Protein AF-A0ABD0JDD5-F1 (afdb_monomer)

Nearest PDB structures (foldseek):
  2rld-assembly1_A  TM=3.356E-01  e=9.723E+00  Bacteroides thetaiotaomicron VPI-5482

Foldseek 3Di:
DVQVVLCVVQVHGQADPCQQPVDPHGDGDPSVLVPVLVVVLVVLCVVCVVVVVVVVCVVCVVDDPPPDDDPDVVVVVVVVVVVVCVVVVNDPLVSVLVSLVSNLVSLVNVLVVCVVVVVCVVPVPVVVVSVVVSVVSVVVNVVSVPVPPPDDDPVVVVVVVVVVDPDDPVNDDDDDPCPDCVNPVVVVVVVVVVVVVVVD

Radius of gyration: 25.96 Å; Cα contacts (8 Å, |Δi|>4): 88; chains: 1; bounding box: 62×38×79 Å

Solvent-accessible surface area (backbone atoms only — not comparable to full-atom values): 11911 Å² total; per-residue (Å²): 110,78,65,61,59,43,25,71,72,49,84,40,69,55,78,59,68,63,48,40,71,72,44,101,58,72,49,78,43,69,46,34,57,74,38,58,46,57,45,51,41,51,49,52,49,60,63,46,45,59,56,50,52,53,53,48,49,71,73,36,76,89,64,80,94,83,83,83,87,71,96,55,70,48,60,54,49,50,50,51,46,53,52,54,38,52,77,66,69,67,64,73,52,62,58,64,31,51,43,42,47,49,42,50,59,41,48,49,56,62,54,52,48,46,62,74,68,51,49,49,78,81,41,52,64,63,45,51,52,50,53,53,52,51,54,51,47,52,49,50,35,50,53,44,64,65,70,68,83,71,89,65,86,54,70,64,61,57,53,55,44,48,74,76,38,86,79,51,78,88,77,51,78,82,69,56,71,81,73,29,64,87,52,44,48,61,55,48,52,55,53,51,54,56,50,53,69,74,77,109

pLDDT: mean 77.38, std 14.89, range [41.03, 95.44]

Mean predicted aligned error: 15.36 Å

Organism: NCBI:txid370345

Structure (mmCIF, N/CA/C/O backbone):
data_AF-A0ABD0JDD5-F1
#
_entry.id   AF-A0ABD0JDD5-F1
#
loop_
_atom_site.group_PDB
_atom_site.id
_atom_site.type_symbol
_atom_site.label_atom_id
_atom_site.label_alt_id
_atom_site.label_comp_id
_atom_site.label_asym_id
_atom_site.label_entity_id
_atom_site.label_seq_id
_atom_site.pdbx_PDB_ins_code
_atom_site.Cartn_x
_atom_site.Cartn_y
_atom_site.Cartn_z
_atom_site.occupancy
_atom_site.B_iso_or_equiv
_atom_site.auth_seq_id
_atom_site.auth_comp_id
_atom_site.auth_asym_id
_atom_site.auth_atom_id
_atom_site.pdbx_PDB_model_num
ATOM 1 N N . MET A 1 1 ? 20.632 20.536 -5.849 1.00 44.34 1 MET A N 1
ATOM 2 C CA . MET A 1 1 ? 20.765 20.038 -4.465 1.00 44.34 1 MET A CA 1
ATOM 3 C C . MET A 1 1 ? 20.008 18.737 -4.259 1.00 44.34 1 MET A C 1
ATOM 5 O O . MET A 1 1 ? 20.690 17.740 -4.176 1.00 44.34 1 MET A O 1
ATOM 9 N N . ALA A 1 2 ? 18.666 18.671 -4.264 1.00 56.53 2 ALA A N 1
ATOM 10 C CA . ALA A 1 2 ? 17.995 17.369 -4.077 1.00 56.53 2 ALA A CA 1
ATOM 11 C C . ALA A 1 2 ? 18.311 16.339 -5.187 1.00 56.53 2 ALA A C 1
ATOM 13 O O . ALA A 1 2 ? 18.445 15.164 -4.884 1.00 56.53 2 ALA A O 1
ATOM 14 N N . SER A 1 3 ? 18.469 16.761 -6.448 1.00 60.00 3 SER A N 1
ATOM 15 C CA . SER A 1 3 ? 18.800 15.857 -7.564 1.00 60.00 3 SER A CA 1
ATOM 16 C C . SER A 1 3 ? 20.192 15.218 -7.449 1.00 60.00 3 SER A C 1
ATOM 18 O O . SER A 1 3 ? 20.320 14.020 -7.663 1.00 60.00 3 SER A O 1
ATOM 20 N N . GLU A 1 4 ? 21.206 15.986 -7.036 1.00 62.56 4 GLU A N 1
ATOM 21 C CA . GLU A 1 4 ? 22.608 15.532 -6.952 1.00 62.56 4 GLU A CA 1
ATOM 22 C C . GLU A 1 4 ? 22.805 14.449 -5.876 1.00 62.56 4 GLU A C 1
ATOM 24 O O . GLU A 1 4 ? 23.558 13.497 -6.075 1.00 62.56 4 GLU A O 1
ATOM 29 N N . ASP A 1 5 ? 22.087 14.549 -4.751 1.00 71.00 5 ASP A N 1
ATOM 30 C CA . ASP A 1 5 ? 22.149 13.551 -3.676 1.00 71.00 5 ASP A CA 1
ATOM 31 C C . ASP A 1 5 ? 21.495 12.218 -4.088 1.00 71.00 5 ASP A C 1
ATOM 33 O O . ASP A 1 5 ? 21.969 11.143 -3.711 1.00 71.00 5 ASP A O 1
ATOM 37 N N . PHE A 1 6 ? 20.417 12.267 -4.880 1.00 68.81 6 PHE A N 1
ATOM 38 C CA . PHE A 1 6 ? 19.766 11.061 -5.399 1.00 68.81 6 PHE A CA 1
ATOM 39 C C . PHE A 1 6 ? 20.563 10.411 -6.529 1.00 68.81 6 PHE A C 1
ATOM 41 O O . PHE A 1 6 ? 20.614 9.187 -6.581 1.00 68.81 6 PHE A O 1
ATOM 48 N N . GLU A 1 7 ? 21.229 11.189 -7.381 1.00 68.44 7 GLU A N 1
ATOM 49 C CA . GLU A 1 7 ? 22.127 10.660 -8.417 1.00 68.44 7 GLU A CA 1
ATOM 50 C C . GLU A 1 7 ? 23.302 9.879 -7.811 1.00 68.44 7 GLU A C 1
ATOM 52 O O . GLU A 1 7 ? 23.660 8.809 -8.304 1.00 68.44 7 GLU A O 1
ATOM 57 N N . ALA A 1 8 ? 23.847 10.350 -6.683 1.00 72.56 8 ALA A N 1
ATOM 58 C CA . ALA A 1 8 ? 24.871 9.628 -5.928 1.00 72.56 8 ALA A CA 1
ATOM 59 C C . ALA A 1 8 ? 24.343 8.336 -5.274 1.00 72.56 8 ALA A C 1
ATOM 61 O O . ALA A 1 8 ? 25.095 7.378 -5.108 1.00 72.56 8 ALA A O 1
ATOM 62 N N . PHE A 1 9 ? 23.062 8.302 -4.895 1.00 76.44 9 PHE A N 1
ATOM 63 C CA . PHE A 1 9 ? 22.412 7.110 -4.346 1.00 76.44 9 PHE A CA 1
ATOM 64 C C . PHE A 1 9 ? 22.044 6.085 -5.430 1.00 76.44 9 PHE A C 1
ATOM 66 O O . PHE A 1 9 ? 22.101 4.884 -5.179 1.00 76.44 9 PHE A O 1
ATOM 73 N N . CYS A 1 10 ? 21.661 6.554 -6.616 1.00 74.38 10 CYS A N 1
ATOM 74 C CA . CYS A 1 10 ? 21.113 5.725 -7.683 1.00 74.38 10 CYS A CA 1
ATOM 75 C C . CYS A 1 10 ? 22.092 5.366 -8.804 1.00 74.38 10 CYS A C 1
ATOM 77 O O . CYS A 1 10 ? 21.664 4.744 -9.771 1.00 74.38 10 CYS A O 1
ATOM 79 N N . GLU A 1 11 ? 23.370 5.749 -8.693 1.00 73.62 11 GLU A N 1
ATOM 80 C CA . GLU A 1 11 ? 24.391 5.563 -9.742 1.00 73.62 11 GLU A CA 1
ATOM 81 C C . GLU A 1 11 ? 23.882 5.967 -11.150 1.00 73.62 11 GLU A C 1
ATOM 83 O O . GLU A 1 11 ? 24.293 5.411 -12.167 1.00 73.62 11 GLU A O 1
ATOM 88 N N . GLY A 1 12 ? 22.960 6.936 -11.212 1.00 77.62 12 GLY A N 1
ATOM 89 C CA . GLY A 1 12 ? 22.184 7.268 -12.405 1.00 77.62 12 GLY A CA 1
ATOM 90 C C . GLY A 1 12 ? 21.110 8.324 -12.135 1.00 77.62 12 GLY A C 1
ATOM 91 O O . GLY A 1 12 ? 20.890 8.738 -10.996 1.00 77.62 12 GLY A O 1
ATOM 92 N N . GLU A 1 13 ? 20.436 8.779 -13.193 1.00 82.25 13 GLU A N 1
ATOM 93 C CA . GLU A 1 13 ? 19.403 9.813 -13.087 1.00 82.25 13 GLU A CA 1
ATOM 94 C C . GLU A 1 13 ? 18.135 9.276 -12.406 1.00 82.25 13 GLU A C 1
ATOM 96 O O . GLU A 1 13 ? 17.570 8.253 -12.799 1.00 82.25 13 GLU A O 1
ATOM 101 N N . PHE A 1 14 ? 17.644 9.998 -11.394 1.00 84.19 14 PHE A N 1
ATOM 102 C CA . PHE A 1 14 ? 16.401 9.634 -10.709 1.00 84.19 14 PHE A CA 1
ATOM 103 C C . PHE A 1 14 ? 15.172 9.803 -11.612 1.00 84.19 14 PHE A C 1
ATOM 105 O O . PHE A 1 14 ? 14.271 8.970 -11.583 1.00 84.19 14 PHE A O 1
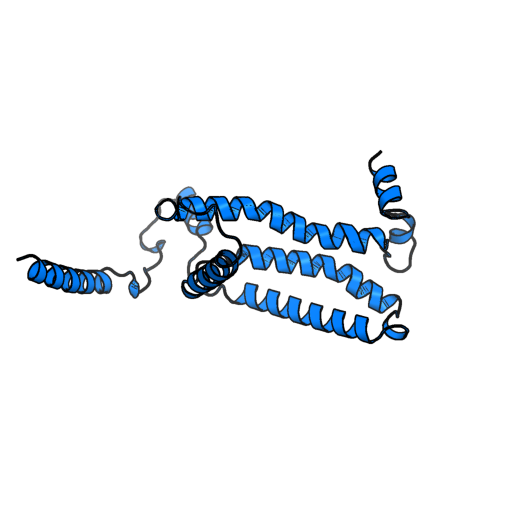ATOM 112 N N . TRP A 1 15 ? 15.116 10.865 -12.414 1.00 82.12 15 TRP A N 1
ATOM 113 C CA . TRP A 1 15 ? 13.965 11.191 -13.256 1.00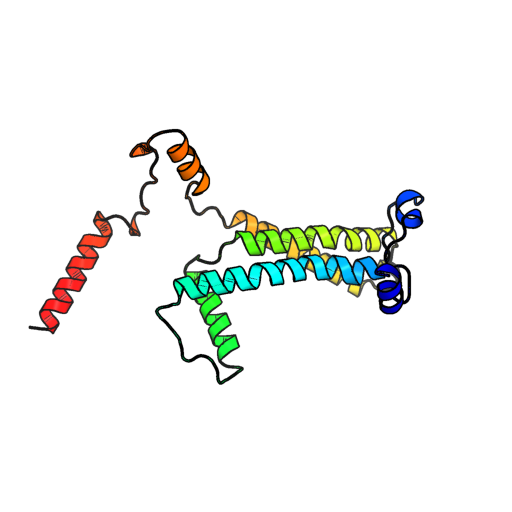 82.12 15 TRP A CA 1
ATOM 114 C C . TRP A 1 15 ? 14.425 11.804 -14.575 1.00 82.12 15 TRP A C 1
ATOM 116 O O . TRP A 1 15 ? 15.216 12.745 -14.560 1.00 82.12 15 TRP A O 1
ATOM 126 N N . ASN A 1 16 ? 13.901 11.300 -15.696 1.00 85.25 16 ASN A N 1
ATOM 127 C CA . ASN A 1 16 ? 14.272 11.756 -17.032 1.00 85.25 16 ASN A CA 1
ATOM 128 C C . ASN A 1 16 ? 13.019 12.007 -17.894 1.00 85.25 16 ASN A C 1
ATOM 130 O O . ASN A 1 16 ? 12.329 11.074 -18.305 1.00 85.25 16 ASN A O 1
ATOM 134 N N . ASP A 1 17 ? 12.732 13.281 -18.178 1.00 84.44 17 ASP A N 1
ATOM 135 C CA . ASP A 1 17 ? 11.543 13.696 -18.939 1.00 84.44 17 ASP A CA 1
ATOM 136 C C . ASP A 1 17 ? 11.595 13.279 -20.417 1.00 84.44 17 ASP A C 1
ATOM 138 O O . ASP A 1 17 ? 10.566 12.958 -21.014 1.00 84.44 17 ASP A O 1
ATOM 142 N N . THR A 1 18 ? 12.792 13.249 -21.008 1.00 84.69 18 THR A N 1
ATOM 143 C CA . THR A 1 18 ? 13.007 12.815 -22.396 1.00 84.69 18 THR A CA 1
ATOM 144 C C . THR A 1 18 ? 12.639 11.346 -22.591 1.00 84.69 18 THR A C 1
ATOM 146 O O . THR A 1 18 ? 11.994 11.011 -23.580 1.00 84.69 18 THR A O 1
ATOM 149 N N . LEU A 1 19 ? 12.946 10.476 -21.623 1.00 82.50 19 LEU A N 1
ATOM 150 C CA . LEU A 1 19 ? 12.564 9.059 -21.673 1.00 82.50 19 LEU A CA 1
ATOM 151 C C . LEU A 1 19 ? 11.041 8.853 -21.647 1.00 82.50 19 LEU A C 1
ATOM 153 O O . LEU A 1 19 ? 10.530 7.922 -22.273 1.00 82.50 19 LEU A O 1
ATOM 157 N N . LEU A 1 20 ? 10.325 9.726 -20.936 1.00 82.56 20 LEU A N 1
ATOM 158 C CA . LEU A 1 20 ? 8.880 9.627 -20.730 1.00 82.56 20 LEU A CA 1
ATOM 159 C C . LEU A 1 20 ? 8.062 10.188 -21.892 1.00 82.56 20 LEU A C 1
ATOM 161 O O . LEU A 1 20 ? 7.002 9.646 -22.201 1.00 82.56 20 LEU A O 1
ATOM 165 N N . LEU A 1 21 ? 8.514 11.294 -22.486 1.00 84.81 21 LEU A N 1
ATOM 166 C CA . LEU A 1 21 ? 7.727 12.071 -23.446 1.00 84.81 21 LEU A CA 1
ATOM 167 C C . LEU A 1 21 ? 8.088 11.788 -24.909 1.00 84.81 21 LEU A C 1
ATOM 169 O O . LEU A 1 21 ? 7.236 11.970 -25.777 1.00 84.81 21 LEU A O 1
ATOM 173 N N . GLU A 1 22 ? 9.322 11.364 -25.188 1.00 88.19 22 GLU A N 1
ATOM 174 C CA . GLU A 1 22 ? 9.813 11.143 -26.559 1.00 88.19 22 GLU A CA 1
ATOM 175 C C . GLU A 1 22 ? 9.578 9.697 -27.041 1.00 88.19 22 GLU A C 1
ATOM 177 O O . GLU A 1 22 ? 9.453 9.436 -28.238 1.00 88.19 22 GLU A O 1
ATOM 182 N N . SER A 1 23 ? 9.510 8.743 -26.111 1.00 81.50 23 SER A N 1
ATOM 183 C CA . SER A 1 23 ? 9.416 7.311 -26.410 1.00 81.50 23 SER A CA 1
ATOM 184 C C . SER A 1 23 ? 8.013 6.891 -26.872 1.00 81.50 23 SER A C 1
ATOM 186 O O . SER A 1 23 ? 7.001 7.483 -26.499 1.00 81.50 23 SER A O 1
ATOM 188 N N . THR A 1 24 ? 7.927 5.802 -27.648 1.00 84.19 24 THR A N 1
ATOM 189 C CA . THR A 1 24 ? 6.653 5.207 -28.111 1.00 84.19 24 THR A CA 1
ATOM 190 C C . THR A 1 24 ? 5.745 4.739 -26.969 1.00 84.19 24 THR A C 1
ATOM 192 O O . THR A 1 24 ? 4.532 4.631 -27.151 1.00 84.19 24 THR A O 1
ATOM 195 N N . 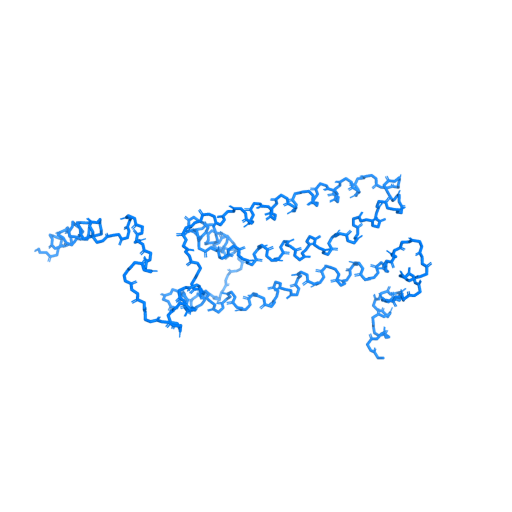TRP A 1 25 ? 6.318 4.484 -25.792 1.00 77.50 25 TRP A N 1
ATOM 196 C CA . TRP A 1 25 ? 5.629 4.244 -24.526 1.00 77.50 25 TRP A CA 1
ATOM 197 C C . TRP A 1 25 ? 6.473 4.827 -23.375 1.00 77.50 25 TRP A C 1
ATOM 199 O O . TRP A 1 25 ? 7.688 4.962 -23.521 1.00 77.50 25 TRP A O 1
ATOM 209 N N . PRO A 1 26 ? 5.867 5.192 -22.231 1.00 83.06 26 PRO A N 1
ATOM 210 C CA . PRO A 1 26 ? 6.589 5.863 -21.153 1.00 83.06 26 PRO A CA 1
ATOM 211 C C . PRO A 1 26 ? 7.523 4.891 -20.415 1.00 83.06 26 PRO A C 1
ATOM 213 O O . PRO A 1 26 ? 7.057 3.970 -19.738 1.00 83.06 26 PRO A O 1
ATOM 216 N N . HIS A 1 27 ? 8.836 5.115 -20.510 1.00 81.00 27 HIS A N 1
ATOM 217 C CA . HIS A 1 27 ? 9.833 4.411 -19.700 1.00 81.00 27 HIS A CA 1
ATOM 218 C C . HIS A 1 27 ? 10.160 5.210 -18.437 1.00 81.00 27 HIS A C 1
ATOM 220 O O . HIS A 1 27 ? 10.473 6.398 -18.510 1.00 81.00 27 HIS A O 1
ATOM 226 N N . PHE A 1 28 ? 10.120 4.545 -17.284 1.00 84.19 28 PHE A N 1
ATOM 227 C CA . PHE A 1 28 ? 10.636 5.091 -16.029 1.00 84.19 28 PHE A CA 1
ATOM 228 C C . PHE A 1 28 ? 12.043 4.543 -15.767 1.00 84.19 28 PHE A C 1
ATOM 230 O O . PHE A 1 28 ? 12.392 3.474 -16.254 1.00 84.19 28 PHE A O 1
ATOM 237 N N . THR A 1 29 ? 12.848 5.272 -14.997 1.00 86.50 29 THR A N 1
ATOM 238 C CA . THR A 1 29 ? 14.208 4.857 -14.621 1.00 86.50 29 THR A CA 1
ATOM 239 C C . THR A 1 29 ? 14.174 3.718 -13.594 1.00 86.50 29 THR A C 1
ATOM 241 O O . THR A 1 29 ? 13.297 3.680 -12.724 1.00 86.50 29 THR A O 1
ATOM 244 N N . ASP A 1 30 ? 15.163 2.820 -13.631 1.00 84.06 30 ASP A N 1
ATOM 245 C CA . ASP A 1 30 ? 15.288 1.708 -12.672 1.00 84.06 30 ASP A CA 1
ATOM 246 C C . ASP A 1 30 ? 15.328 2.197 -11.221 1.00 84.06 30 ASP A C 1
ATOM 248 O O . ASP A 1 30 ? 14.657 1.666 -10.331 1.00 84.06 30 ASP A O 1
ATOM 252 N N . CYS A 1 31 ? 16.072 3.280 -10.990 1.00 86.19 31 CYS A N 1
ATOM 253 C CA . CYS A 1 31 ? 16.150 3.951 -9.700 1.00 86.19 31 CYS A CA 1
ATOM 254 C C . CYS A 1 31 ? 14.763 4.351 -9.185 1.00 86.19 31 CYS A C 1
ATOM 256 O O . CYS A 1 31 ? 14.430 4.072 -8.031 1.00 86.19 31 CYS A O 1
ATOM 258 N N . PHE A 1 32 ? 13.926 4.969 -10.023 1.00 86.88 32 PHE A N 1
ATOM 259 C CA . PHE A 1 32 ? 12.582 5.388 -9.632 1.00 86.88 32 PHE A CA 1
ATOM 260 C C . PHE A 1 32 ? 11.705 4.189 -9.253 1.00 86.88 32 PHE A C 1
ATOM 262 O O . PHE A 1 32 ? 10.990 4.236 -8.246 1.00 86.88 32 PHE A O 1
ATOM 269 N N . MET A 1 33 ? 11.810 3.086 -9.998 1.00 85.25 33 MET A N 1
ATOM 270 C CA . MET A 1 33 ? 11.060 1.860 -9.716 1.00 85.25 33 MET A CA 1
ATOM 271 C C . MET A 1 33 ? 11.487 1.193 -8.403 1.00 85.25 33 MET A C 1
ATOM 273 O O . MET A 1 33 ? 10.638 0.805 -7.600 1.00 85.25 33 MET A O 1
ATOM 277 N N . HIS A 1 34 ? 12.790 1.103 -8.137 1.00 83.38 34 HIS A N 1
ATOM 278 C CA . HIS A 1 34 ? 13.316 0.456 -6.930 1.00 83.38 34 HIS A CA 1
ATOM 279 C C . HIS A 1 34 ? 13.280 1.335 -5.673 1.00 83.38 34 HIS A C 1
ATOM 281 O O . HIS A 1 34 ? 13.505 0.845 -4.565 1.00 83.38 34 HIS A O 1
ATOM 287 N N . THR A 1 35 ? 12.961 2.621 -5.812 1.00 87.44 35 THR A N 1
ATOM 288 C CA . THR A 1 35 ? 12.884 3.558 -4.689 1.00 87.44 35 THR A CA 1
ATOM 289 C C . THR A 1 35 ? 11.462 4.074 -4.513 1.00 87.44 35 THR A C 1
ATOM 291 O O . THR A 1 35 ? 10.709 3.555 -3.692 1.00 87.44 35 THR A O 1
ATOM 294 N N . ALA A 1 36 ? 11.038 5.059 -5.296 1.00 88.62 36 ALA A N 1
ATOM 295 C CA . ALA A 1 36 ? 9.782 5.765 -5.090 1.00 88.62 36 ALA A CA 1
ATOM 296 C C . ALA A 1 36 ? 8.579 4.811 -4.988 1.00 88.62 36 ALA A C 1
ATOM 298 O O . ALA A 1 36 ? 7.787 4.924 -4.052 1.00 88.62 36 ALA A O 1
ATOM 299 N N . LEU A 1 37 ? 8.475 3.820 -5.877 1.00 89.62 37 LEU A N 1
ATOM 300 C CA . LEU A 1 37 ? 7.324 2.908 -5.923 1.00 89.62 37 LEU A CA 1
ATOM 301 C C . LEU A 1 37 ? 7.232 1.973 -4.711 1.00 89.62 37 LEU A C 1
ATOM 303 O O . LEU A 1 37 ? 6.126 1.662 -4.272 1.00 89.62 37 LEU A O 1
ATOM 307 N N . ILE A 1 38 ? 8.366 1.557 -4.144 1.00 88.12 38 ILE A N 1
ATOM 308 C CA . ILE A 1 38 ? 8.407 0.720 -2.935 1.00 88.12 38 ILE A CA 1
ATOM 309 C C . ILE A 1 38 ? 8.179 1.581 -1.687 1.00 88.12 38 ILE A C 1
ATOM 311 O O . ILE A 1 38 ? 7.474 1.184 -0.756 1.00 88.12 38 ILE A O 1
ATOM 315 N N . TRP A 1 39 ? 8.747 2.786 -1.667 1.00 89.56 39 TRP A N 1
ATOM 316 C CA . TRP A 1 39 ? 8.704 3.670 -0.508 1.00 89.56 39 TRP A CA 1
ATOM 317 C C . TRP A 1 39 ? 7.359 4.385 -0.338 1.00 89.56 39 TRP A C 1
ATOM 319 O O . TRP A 1 39 ? 6.993 4.683 0.795 1.00 89.56 39 TRP A O 1
ATOM 329 N N . ILE A 1 40 ? 6.584 4.616 -1.403 1.00 91.81 40 ILE A N 1
ATOM 330 C CA . ILE A 1 40 ? 5.256 5.252 -1.322 1.00 91.81 40 ILE A CA 1
ATOM 331 C C . ILE A 1 40 ? 4.284 4.446 -0.424 1.00 91.81 40 ILE A C 1
ATOM 333 O O . ILE A 1 40 ? 3.771 5.014 0.550 1.00 91.81 40 ILE A O 1
ATOM 337 N N . PRO A 1 41 ? 4.055 3.133 -0.645 1.00 91.06 41 PRO A N 1
ATOM 338 C CA . PRO A 1 41 ? 3.232 2.328 0.259 1.00 91.06 41 PRO A CA 1
ATOM 339 C C . PRO A 1 41 ? 3.805 2.208 1.677 1.00 91.06 41 PRO A C 1
ATOM 341 O O . PRO A 1 41 ? 3.053 2.220 2.653 1.00 91.06 41 PRO A O 1
ATOM 344 N N . VAL A 1 42 ? 5.133 2.130 1.817 1.00 89.19 42 VAL A N 1
ATOM 345 C CA . VAL A 1 42 ? 5.808 2.053 3.126 1.00 89.19 42 VAL A CA 1
ATOM 346 C C . VAL A 1 42 ? 5.644 3.356 3.913 1.00 89.19 42 VAL A C 1
ATOM 348 O O . VAL A 1 42 ? 5.345 3.321 5.106 1.00 89.19 42 VAL A O 1
ATOM 351 N N . GLY A 1 43 ? 5.763 4.505 3.252 1.00 90.69 43 GLY A N 1
ATOM 352 C CA . GLY A 1 43 ? 5.538 5.824 3.837 1.00 90.69 43 GLY A CA 1
ATOM 353 C C . GLY A 1 43 ? 4.095 6.005 4.302 1.00 90.69 43 GLY A C 1
ATOM 354 O O . GLY A 1 43 ? 3.862 6.501 5.405 1.00 90.69 43 GLY A O 1
ATOM 355 N N . PHE A 1 44 ? 3.122 5.522 3.520 1.00 89.38 44 PHE A N 1
ATOM 356 C CA . PHE A 1 44 ? 1.718 5.486 3.937 1.00 89.38 44 PHE A CA 1
ATOM 357 C C . PHE A 1 44 ? 1.522 4.669 5.223 1.00 89.38 44 PHE A C 1
ATOM 359 O O . PHE A 1 44 ? 0.864 5.135 6.157 1.00 89.38 44 PHE A O 1
ATOM 366 N N . LEU A 1 45 ? 2.129 3.480 5.309 1.00 85.69 45 LEU A N 1
ATOM 367 C CA . LEU A 1 45 ? 2.072 2.660 6.521 1.00 85.69 45 LEU A CA 1
ATOM 368 C C . LEU A 1 45 ? 2.697 3.371 7.721 1.00 85.69 45 LEU A C 1
ATOM 370 O O . LEU A 1 45 ? 2.102 3.379 8.796 1.00 85.69 45 LEU A O 1
ATOM 374 N N . TRP A 1 46 ? 3.859 3.997 7.541 1.00 88.31 46 TRP A N 1
ATOM 375 C CA . TRP A 1 46 ? 4.539 4.747 8.596 1.00 88.31 46 TRP A CA 1
ATOM 376 C C . TRP A 1 46 ? 3.731 5.943 9.092 1.00 88.31 46 TRP A C 1
ATOM 378 O O . TRP A 1 46 ? 3.730 6.211 10.289 1.00 88.31 46 TRP A O 1
ATOM 388 N N . LEU A 1 47 ? 3.010 6.632 8.206 1.00 87.88 47 LEU A N 1
ATOM 389 C CA . LEU A 1 47 ? 2.139 7.746 8.575 1.00 87.88 47 LEU A CA 1
ATOM 390 C C . LEU A 1 47 ? 0.895 7.272 9.337 1.00 87.88 47 LEU A C 1
ATOM 392 O O . LEU A 1 47 ? 0.473 7.910 10.302 1.00 87.88 47 LEU A O 1
ATOM 396 N N . MET A 1 48 ? 0.319 6.136 8.940 1.00 80.56 48 MET A N 1
ATOM 397 C CA . MET A 1 48 ? -0.865 5.576 9.597 1.00 80.56 48 MET A CA 1
ATOM 398 C C . MET A 1 48 ? -0.536 4.853 10.908 1.00 80.56 48 MET A C 1
ATOM 400 O O . MET A 1 48 ? -1.364 4.825 11.816 1.00 80.56 48 MET A O 1
ATOM 404 N N . MET A 1 49 ? 0.670 4.307 11.061 1.00 78.88 49 MET A N 1
ATOM 405 C CA . MET A 1 49 ? 1.112 3.588 12.260 1.00 78.88 49 MET A CA 1
ATOM 406 C C . MET A 1 49 ? 0.938 4.379 13.577 1.00 78.88 49 MET A C 1
ATOM 408 O O . MET A 1 49 ? 0.295 3.846 14.484 1.00 78.88 49 MET A O 1
ATOM 412 N N . PRO A 1 50 ? 1.397 5.639 13.724 1.00 84.00 50 PRO A N 1
ATOM 413 C CA . PRO A 1 50 ? 1.191 6.407 14.951 1.00 84.00 50 PRO A CA 1
ATOM 414 C C . PRO A 1 50 ? -0.290 6.701 15.208 1.00 84.00 50 PRO A C 1
ATOM 416 O O . PRO A 1 50 ? -0.723 6.651 16.357 1.00 84.00 50 PRO A O 1
ATOM 419 N N . TYR A 1 51 ? -1.093 6.936 14.163 1.00 81.75 51 TYR A N 1
ATOM 420 C CA . TYR A 1 51 ? -2.545 7.085 14.304 1.00 81.75 51 TYR A CA 1
ATOM 421 C C . TYR A 1 51 ? -3.182 5.807 14.867 1.00 81.75 51 TYR A C 1
ATOM 423 O O . TYR A 1 51 ? -3.964 5.872 15.818 1.00 81.75 51 TYR A O 1
ATOM 431 N N . TYR A 1 52 ? -2.789 4.641 14.346 1.00 71.75 52 TYR A N 1
ATOM 432 C CA . TYR A 1 52 ? -3.216 3.345 14.867 1.00 71.75 52 TYR A CA 1
ATOM 433 C C . TYR A 1 52 ? -2.811 3.155 16.325 1.00 71.75 52 TYR A C 1
ATOM 435 O O . TYR A 1 52 ? -3.670 2.845 17.147 1.00 71.75 52 TYR A O 1
ATOM 443 N N . VAL A 1 53 ? -1.547 3.403 16.670 1.00 74.06 53 VAL A N 1
ATOM 444 C CA . VAL A 1 53 ? -1.046 3.263 18.045 1.00 74.06 53 VAL A CA 1
ATOM 445 C C . VAL A 1 53 ? -1.780 4.196 19.002 1.00 74.06 53 VAL A C 1
ATOM 447 O O . VAL A 1 53 ? -2.188 3.752 20.068 1.00 74.06 53 VAL A O 1
ATOM 450 N N . ILE A 1 54 ? -2.024 5.454 18.625 1.00 76.75 54 ILE A N 1
ATOM 451 C CA . ILE A 1 54 ? -2.779 6.409 19.450 1.00 76.75 54 ILE A CA 1
ATOM 452 C C . ILE A 1 54 ? -4.236 5.965 19.600 1.00 76.75 54 ILE A C 1
ATOM 454 O O . ILE A 1 54 ? -4.778 6.027 20.704 1.00 76.75 54 ILE A O 1
ATOM 458 N N . SER A 1 55 ? -4.871 5.494 18.521 1.00 67.31 55 SER A N 1
ATOM 459 C CA . SER A 1 55 ? -6.244 4.985 18.579 1.00 67.31 55 SER A CA 1
ATOM 460 C C . SER A 1 55 ? -6.339 3.803 19.545 1.00 67.31 55 SER A C 1
ATOM 462 O O . SER A 1 55 ? -7.149 3.832 20.467 1.00 67.31 55 SER A O 1
ATOM 464 N N . VAL A 1 56 ? -5.428 2.833 19.431 1.00 66.50 56 VAL A N 1
ATOM 465 C CA . VAL A 1 56 ? -5.374 1.648 20.288 1.00 66.50 56 VAL A CA 1
ATOM 466 C C . VAL A 1 56 ? -5.015 2.029 21.719 1.00 66.50 56 VAL A C 1
ATOM 468 O O . VAL A 1 56 ? -5.667 1.557 22.638 1.00 66.50 56 VAL A O 1
ATOM 471 N N . HIS A 1 57 ? -4.052 2.924 21.946 1.00 65.00 57 HIS A N 1
ATOM 472 C CA . HIS A 1 57 ? -3.709 3.411 23.287 1.00 65.00 57 HIS A CA 1
ATOM 473 C C . HIS A 1 57 ? -4.871 4.139 23.961 1.00 65.00 57 HIS A C 1
ATOM 475 O O . HIS A 1 57 ? -5.060 3.985 25.164 1.00 65.00 57 HIS A O 1
ATOM 481 N N . LYS A 1 58 ? -5.691 4.874 23.203 1.00 60.59 58 LYS A N 1
ATOM 482 C CA . LYS A 1 58 ? -6.896 5.528 23.724 1.00 60.59 58 LYS A CA 1
ATOM 483 C C . LYS A 1 58 ? -7.993 4.526 24.108 1.00 60.59 58 LYS A C 1
ATOM 485 O O . LYS A 1 58 ? -8.771 4.816 25.012 1.00 60.59 58 LYS A O 1
ATOM 490 N N . TYR A 1 59 ? -8.053 3.368 23.447 1.00 55.09 59 TYR A N 1
ATOM 491 C CA . TYR A 1 59 ? -8.966 2.270 23.793 1.00 55.09 59 TYR A CA 1
ATOM 492 C C . TYR A 1 59 ? -8.404 1.327 24.874 1.00 55.09 59 TYR A C 1
ATOM 494 O O . TYR A 1 59 ? -9.169 0.742 25.638 1.00 55.09 59 TYR A O 1
ATOM 502 N N . ALA A 1 60 ? -7.081 1.190 24.966 1.00 53.91 60 ALA A N 1
ATOM 503 C CA . ALA A 1 60 ? -6.379 0.251 25.840 1.00 53.91 60 ALA A CA 1
ATOM 504 C C . ALA A 1 60 ? -5.885 0.872 27.157 1.00 53.91 60 ALA A C 1
ATOM 506 O O . ALA A 1 60 ? -5.213 0.197 27.931 1.00 53.91 60 ALA A O 1
ATOM 507 N N . THR A 1 61 ? -6.241 2.120 27.474 1.00 48.47 61 THR A N 1
ATOM 508 C CA . THR A 1 61 ? -5.831 2.823 28.707 1.00 48.47 61 THR A CA 1
ATOM 509 C C . THR A 1 61 ? -6.266 2.153 30.018 1.00 48.47 61 THR A C 1
ATOM 511 O O . THR A 1 61 ? -5.836 2.593 31.078 1.00 48.47 61 THR A O 1
ATOM 514 N N . ASN A 1 62 ? -7.042 1.065 29.980 1.00 46.34 62 ASN A N 1
ATOM 515 C CA . ASN A 1 62 ? -7.329 0.237 31.158 1.00 46.34 62 ASN A CA 1
ATOM 516 C C . ASN A 1 62 ? -6.449 -1.017 31.295 1.00 46.34 62 ASN A C 1
ATOM 518 O O . ASN A 1 62 ? -6.552 -1.718 32.298 1.00 46.34 62 ASN A O 1
ATOM 522 N N . ILE A 1 63 ? -5.590 -1.336 30.322 1.00 54.81 63 ILE A N 1
ATOM 523 C CA . ILE A 1 63 ? -4.786 -2.560 30.340 1.00 54.81 63 ILE A CA 1
ATOM 524 C C . ILE A 1 63 ? -3.385 -2.246 29.790 1.00 54.81 63 ILE A C 1
ATOM 526 O O . ILE A 1 63 ? -3.184 -2.127 28.586 1.00 54.81 63 ILE A O 1
ATOM 530 N N . THR A 1 64 ? -2.391 -2.249 30.684 1.00 44.41 64 THR A N 1
ATOM 531 C CA . THR A 1 64 ? -0.946 -2.489 30.442 1.00 44.41 64 THR A CA 1
ATOM 532 C C . THR A 1 64 ? 0.034 -1.300 30.445 1.00 44.41 64 THR A C 1
ATOM 534 O O . THR A 1 64 ? 0.515 -0.850 29.413 1.00 44.41 64 THR A O 1
ATOM 537 N N . PHE A 1 65 ? 0.485 -0.918 31.647 1.00 41.03 65 PHE A N 1
ATOM 538 C CA . PHE A 1 65 ? 1.692 -0.104 31.893 1.00 41.03 65 PHE A CA 1
ATOM 539 C C . PHE A 1 65 ? 2.997 -0.942 31.984 1.00 41.03 65 PHE A C 1
ATOM 541 O O . PHE A 1 65 ? 4.075 -0.402 32.188 1.00 41.03 65 PHE A O 1
ATOM 548 N N . HIS A 1 66 ? 2.950 -2.271 31.826 1.00 47.47 66 HIS A N 1
ATOM 549 C CA . HIS A 1 66 ? 4.065 -3.174 32.182 1.00 47.47 66 HIS A CA 1
ATOM 550 C C . HIS A 1 66 ? 4.745 -3.864 30.983 1.00 47.47 66 HIS A C 1
ATOM 552 O O . HIS A 1 66 ? 5.184 -5.010 31.056 1.00 47.47 66 HIS A O 1
ATOM 558 N N . ILE A 1 67 ? 4.820 -3.175 29.842 1.00 50.59 67 ILE A N 1
ATOM 559 C CA . ILE A 1 67 ? 5.347 -3.706 28.581 1.00 50.59 67 ILE A CA 1
ATOM 560 C C . ILE A 1 67 ? 6.579 -2.883 28.142 1.00 50.59 67 ILE A C 1
ATOM 562 O O . ILE A 1 67 ? 6.692 -2.420 27.013 1.00 50.59 67 ILE A O 1
ATOM 566 N N . THR A 1 68 ? 7.677 -2.994 28.895 1.00 50.00 68 THR A N 1
ATOM 567 C CA . THR A 1 68 ? 9.068 -2.837 28.386 1.00 50.00 68 THR A CA 1
ATOM 568 C C . THR A 1 68 ? 10.011 -3.827 29.083 1.00 50.00 68 THR A C 1
ATOM 570 O O . THR A 1 68 ? 10.546 -3.502 30.131 1.00 50.00 68 THR A O 1
ATOM 573 N N . ALA A 1 69 ? 10.205 -5.047 28.542 1.00 49.03 69 ALA A N 1
ATOM 574 C CA . ALA A 1 69 ? 11.339 -5.895 28.975 1.00 49.03 69 ALA A CA 1
ATOM 575 C C . ALA A 1 69 ? 11.693 -7.136 28.125 1.00 49.03 69 ALA A C 1
ATOM 577 O O . ALA A 1 69 ? 12.845 -7.540 28.193 1.00 49.03 69 ALA A O 1
ATOM 578 N N . VAL A 1 70 ? 10.802 -7.798 27.365 1.00 51.22 70 VAL A N 1
ATOM 579 C CA . VAL A 1 70 ? 11.175 -9.109 26.768 1.00 51.22 70 VAL A CA 1
ATOM 580 C C . VAL A 1 70 ? 10.651 -9.290 25.334 1.00 51.22 70 VAL A C 1
ATOM 582 O O . VAL A 1 70 ? 9.447 -9.378 25.089 1.00 51.22 70 VAL A O 1
ATOM 585 N N . ASN A 1 71 ? 11.591 -9.318 24.385 1.00 60.09 71 ASN A N 1
ATOM 586 C CA . ASN A 1 71 ? 11.415 -9.247 22.929 1.00 60.09 71 ASN A CA 1
ATOM 587 C C . ASN A 1 71 ? 11.343 -10.631 22.254 1.00 60.09 71 ASN A C 1
ATOM 589 O O . ASN A 1 71 ? 12.269 -11.047 21.569 1.00 60.09 71 ASN A O 1
ATOM 593 N N . GLY A 1 72 ? 10.224 -11.341 22.400 1.00 56.22 72 GLY A N 1
ATOM 594 C CA . GLY A 1 72 ? 9.935 -12.514 21.556 1.00 56.22 72 GLY A CA 1
ATOM 595 C C . GLY A 1 72 ? 8.533 -13.066 21.773 1.00 56.22 72 GLY A C 1
ATOM 596 O O . GLY A 1 72 ? 7.729 -13.159 20.848 1.00 56.22 72 GLY A O 1
ATOM 597 N N . THR A 1 73 ? 8.169 -13.266 23.035 1.00 53.94 73 THR A N 1
ATOM 598 C CA . THR A 1 73 ? 6.789 -13.558 23.448 1.00 53.94 73 THR A CA 1
ATOM 599 C C . THR A 1 73 ? 5.813 -12.454 23.043 1.00 53.94 73 THR A C 1
ATOM 601 O O . THR A 1 73 ? 4.649 -12.743 22.802 1.00 53.94 73 THR A O 1
ATOM 604 N N . ARG A 1 74 ? 6.282 -11.211 22.868 1.00 53.38 74 ARG A N 1
ATOM 605 C CA . ARG A 1 74 ? 5.490 -10.085 22.353 1.00 53.38 74 ARG A CA 1
ATOM 606 C C . ARG A 1 74 ? 5.045 -10.201 20.913 1.00 53.38 74 ARG A C 1
ATOM 608 O O . ARG A 1 74 ? 3.945 -9.761 20.631 1.00 53.38 74 ARG A O 1
ATOM 615 N N . LEU A 1 75 ? 5.863 -10.736 20.012 1.00 57.31 75 LEU A N 1
ATOM 616 C CA . LEU A 1 75 ? 5.451 -10.873 18.612 1.00 57.31 75 LEU A CA 1
ATOM 617 C C . LEU A 1 75 ? 4.335 -11.910 18.501 1.00 57.31 75 LEU A C 1
ATOM 619 O O . LEU A 1 75 ? 3.344 -11.675 17.821 1.00 57.31 75 LEU A O 1
ATOM 623 N N . LEU A 1 76 ? 4.443 -12.997 19.269 1.00 56.75 76 LEU A N 1
ATOM 624 C CA . LEU A 1 76 ? 3.385 -13.995 19.398 1.00 56.75 76 LEU A CA 1
ATOM 625 C C . LEU A 1 76 ? 2.149 -13.431 20.105 1.00 56.75 76 LEU A C 1
ATOM 627 O O . LEU A 1 76 ? 1.050 -13.645 19.617 1.00 56.75 76 LEU A O 1
ATOM 631 N N . LEU A 1 77 ? 2.294 -12.667 21.194 1.00 57.53 77 LEU A N 1
ATOM 632 C CA . LEU A 1 77 ? 1.152 -12.049 21.880 1.00 57.53 77 LEU A CA 1
ATOM 633 C C . LEU A 1 77 ? 0.477 -10.960 21.035 1.00 57.53 77 LEU A C 1
ATOM 635 O O . LEU A 1 77 ? -0.739 -10.852 21.068 1.00 57.53 77 LEU A O 1
ATOM 639 N N . MET A 1 78 ? 1.244 -10.179 20.267 1.00 53.09 78 MET A N 1
ATOM 640 C CA . MET A 1 78 ? 0.746 -9.145 19.355 1.00 53.09 78 MET A CA 1
ATOM 641 C C . MET A 1 78 ? 0.075 -9.780 18.138 1.00 53.09 78 MET A C 1
ATOM 643 O O . MET A 1 78 ? -0.986 -9.322 17.731 1.00 53.09 78 MET A O 1
ATOM 647 N N . ALA A 1 79 ? 0.620 -10.876 17.605 1.00 60.75 79 ALA A N 1
ATOM 648 C CA . ALA A 1 79 ? -0.040 -11.679 16.582 1.00 60.75 79 ALA A CA 1
ATOM 649 C C . ALA A 1 79 ? -1.325 -12.322 17.128 1.00 60.75 79 ALA A C 1
ATOM 651 O O . ALA A 1 79 ? -2.364 -12.221 16.491 1.00 60.75 79 ALA A O 1
ATOM 652 N N . LEU A 1 80 ? -1.300 -12.901 18.331 1.00 57.97 80 LEU A N 1
ATOM 653 C CA . LEU A 1 80 ? -2.473 -13.482 18.994 1.00 57.97 80 LEU A CA 1
ATOM 654 C C . LEU A 1 80 ? -3.529 -12.426 19.339 1.00 57.97 80 LEU A C 1
ATOM 656 O O . LEU A 1 80 ? -4.711 -12.693 19.160 1.00 57.97 80 LEU A O 1
ATOM 660 N N . MET A 1 81 ? -3.131 -11.223 19.762 1.00 54.41 81 MET A N 1
ATOM 661 C CA . MET A 1 81 ? -4.031 -10.079 19.951 1.00 54.41 81 MET A CA 1
ATOM 662 C C . MET A 1 81 ? -4.600 -9.598 18.620 1.00 54.41 81 MET A C 1
ATOM 664 O O . MET A 1 81 ? -5.798 -9.379 18.529 1.00 54.41 81 MET A O 1
ATOM 668 N N . THR A 1 82 ? -3.788 -9.536 17.564 1.00 61.16 82 THR A N 1
ATOM 669 C CA . THR A 1 82 ? -4.249 -9.185 16.212 1.00 61.16 82 THR A CA 1
ATOM 670 C C . THR A 1 82 ? -5.251 -10.221 15.690 1.00 61.16 82 THR A C 1
ATOM 672 O O . THR A 1 82 ? -6.245 -9.865 15.068 1.00 61.16 82 THR A O 1
ATOM 675 N N . GLN A 1 83 ? -5.048 -11.509 15.980 1.00 48.03 83 GLN A N 1
ATOM 676 C CA . GLN A 1 83 ? -6.005 -12.576 15.663 1.00 48.03 83 GLN A CA 1
ATOM 677 C C . GLN A 1 83 ? -7.259 -12.507 16.556 1.00 48.03 83 GLN A C 1
ATOM 679 O O . GLN A 1 83 ? -8.371 -12.716 16.077 1.00 48.03 83 GLN A O 1
ATOM 684 N N . TYR A 1 84 ? -7.113 -12.148 17.834 1.00 55.25 84 TYR A N 1
ATOM 685 C CA . TYR A 1 84 ? -8.222 -11.946 18.772 1.00 55.25 84 TYR A CA 1
ATOM 686 C C . TYR A 1 84 ? -9.097 -10.735 18.399 1.00 55.25 84 TYR A C 1
ATOM 688 O O . TYR A 1 84 ? -10.323 -10.795 18.493 1.00 55.25 84 TYR A O 1
ATOM 696 N N . GLU A 1 85 ? -8.492 -9.654 17.913 1.00 53.00 85 GLU A N 1
ATOM 697 C CA . GLU A 1 85 ? -9.175 -8.457 17.412 1.00 53.00 85 GLU A CA 1
ATOM 698 C C . GLU A 1 85 ? -9.809 -8.689 16.030 1.00 53.00 85 GLU A C 1
ATOM 700 O O . GLU A 1 85 ? -10.892 -8.163 15.758 1.00 53.00 85 GLU A O 1
ATOM 705 N N . ARG A 1 86 ? -9.219 -9.566 15.199 1.00 52.94 86 ARG A N 1
ATOM 706 C CA . ARG A 1 86 ? -9.834 -10.082 13.959 1.00 52.94 86 ARG A CA 1
ATOM 707 C C . ARG A 1 86 ? -11.077 -10.926 14.231 1.00 52.94 86 ARG A C 1
ATOM 709 O O . ARG A 1 86 ? -12.079 -10.745 13.549 1.00 52.94 86 ARG A O 1
ATOM 716 N N . LEU A 1 87 ? -11.058 -11.774 15.262 1.00 49.47 87 LEU A N 1
ATOM 717 C CA . LEU A 1 87 ? -12.229 -12.554 15.697 1.00 49.47 87 LEU A CA 1
ATOM 718 C C . LEU A 1 87 ? -13.374 -11.675 16.232 1.00 49.47 87 LEU A C 1
ATOM 720 O O . LEU A 1 87 ? -14.529 -12.095 16.211 1.00 49.47 87 LEU A O 1
ATOM 724 N N . LYS A 1 88 ? -13.074 -10.453 16.692 1.00 46.25 88 LYS A N 1
ATOM 725 C CA . LYS A 1 88 ? -14.072 -9.445 17.090 1.00 46.25 88 LYS A CA 1
ATOM 726 C C . LYS A 1 88 ? -14.444 -8.461 15.972 1.00 46.25 88 LYS A C 1
ATOM 728 O O . LYS A 1 88 ? -15.255 -7.575 16.225 1.00 46.25 88 LYS A O 1
ATOM 733 N N . GLY A 1 89 ? -13.892 -8.613 14.764 1.00 50.38 89 GLY A N 1
ATOM 734 C CA . GLY A 1 89 ? -14.230 -7.782 13.602 1.00 50.38 89 GLY A CA 1
ATOM 735 C C . GLY A 1 89 ? -13.838 -6.307 13.745 1.00 50.38 89 GLY A C 1
ATOM 736 O O . GLY A 1 89 ? -14.502 -5.447 13.180 1.00 50.38 89 GLY A O 1
ATOM 737 N N . ALA A 1 90 ? -12.800 -5.996 14.530 1.00 52.16 90 ALA A N 1
ATOM 738 C CA . ALA A 1 90 ? -12.497 -4.625 14.955 1.00 52.16 90 ALA A CA 1
ATOM 739 C C . ALA A 1 90 ? -11.245 -4.003 14.305 1.00 52.16 90 ALA A C 1
ATOM 741 O O . ALA A 1 90 ? -10.777 -2.960 14.759 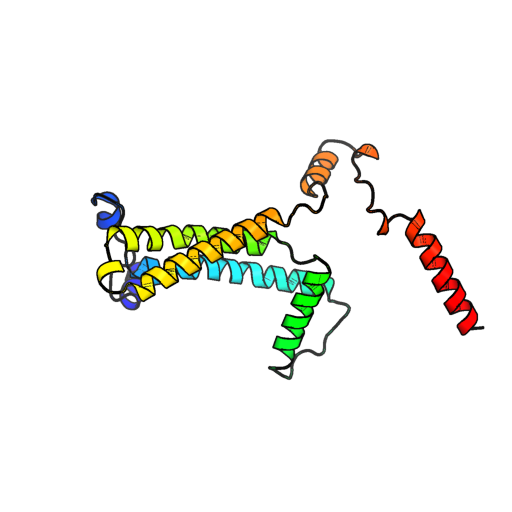1.00 52.16 90 ALA A O 1
ATOM 742 N N . GLN A 1 91 ? -10.688 -4.596 13.244 1.00 55.12 91 GLN A N 1
ATOM 743 C CA . GLN A 1 91 ? -9.680 -3.900 12.441 1.00 55.12 91 GLN A CA 1
ATOM 744 C C . GLN A 1 91 ? -10.406 -3.075 11.378 1.00 55.12 91 GLN A C 1
ATOM 746 O O . GLN A 1 91 ? -11.100 -3.658 10.556 1.00 55.12 91 GLN A O 1
ATOM 751 N N . SER A 1 92 ? -10.243 -1.745 11.384 1.00 60.53 92 SER A N 1
ATOM 752 C CA . SER A 1 92 ? -10.761 -0.889 10.307 1.00 60.53 92 SER A CA 1
ATOM 753 C C . SER A 1 92 ? -10.248 -1.417 8.956 1.00 60.53 92 SER A C 1
ATOM 755 O O . SER A 1 92 ? -9.033 -1.364 8.726 1.00 60.53 92 SER A O 1
ATOM 757 N N . PRO A 1 93 ? -11.122 -1.945 8.082 1.00 69.50 93 PRO A N 1
ATOM 758 C CA . PRO A 1 93 ? -10.734 -2.514 6.788 1.00 69.50 93 PRO A CA 1
ATOM 759 C C . PRO A 1 93 ? -10.210 -1.447 5.823 1.00 69.50 93 PRO A C 1
ATOM 761 O O . PRO A 1 93 ? -9.477 -1.760 4.886 1.00 69.50 93 PRO A O 1
ATOM 764 N N . ALA A 1 94 ? -10.491 -0.174 6.109 1.00 76.62 94 ALA A N 1
ATOM 765 C CA . ALA A 1 94 ? -10.089 0.953 5.285 1.00 76.62 94 ALA A CA 1
ATOM 766 C C . ALA A 1 94 ? -8.567 1.038 5.076 1.00 76.62 94 ALA A C 1
ATOM 768 O O . ALA A 1 94 ? -8.114 1.245 3.957 1.00 76.62 94 ALA A O 1
ATOM 769 N N . VAL A 1 95 ? -7.743 0.867 6.112 1.00 82.75 95 VAL A N 1
ATOM 770 C CA . VAL A 1 95 ? -6.284 1.031 5.954 1.00 82.75 95 VAL A CA 1
ATOM 771 C C . VAL A 1 95 ? -5.612 -0.091 5.173 1.00 82.75 95 VAL A C 1
ATOM 773 O O . VAL A 1 95 ? -4.847 0.248 4.271 1.00 82.75 95 VAL A O 1
ATOM 776 N N . PRO A 1 96 ? -5.860 -1.392 5.431 1.00 84.06 96 PRO A N 1
ATOM 777 C CA . PRO A 1 96 ? -5.346 -2.423 4.539 1.00 84.06 96 PRO A CA 1
ATOM 778 C C . PRO A 1 96 ? -5.893 -2.252 3.116 1.00 84.06 96 PRO A C 1
ATOM 780 O O . PRO A 1 96 ? -5.133 -2.441 2.176 1.00 84.06 96 PRO A O 1
ATOM 783 N N . PHE A 1 97 ? -7.148 -1.823 2.931 1.00 85.75 97 PHE A N 1
ATOM 784 C CA . PHE A 1 97 ? -7.690 -1.503 1.606 1.00 85.75 97 PHE A CA 1
ATOM 785 C C . PHE A 1 97 ? -6.871 -0.418 0.883 1.00 85.75 97 PHE A C 1
ATOM 787 O O . PHE A 1 97 ? -6.376 -0.660 -0.216 1.00 85.75 97 PHE A O 1
ATOM 794 N N . PHE A 1 98 ? -6.645 0.742 1.511 1.00 87.75 98 PHE A N 1
ATOM 795 C CA . PHE A 1 98 ? -5.852 1.823 0.911 1.00 87.75 98 PHE A CA 1
ATOM 796 C C . PHE A 1 98 ? -4.389 1.437 0.688 1.00 87.75 98 PHE A C 1
ATOM 798 O O . PHE A 1 98 ? -3.816 1.799 -0.336 1.00 87.75 98 PHE A O 1
ATOM 805 N N . PHE A 1 99 ? -3.793 0.676 1.607 1.00 89.69 99 PHE A N 1
ATOM 806 C CA . PHE A 1 99 ? -2.432 0.169 1.450 1.00 89.69 99 PHE A CA 1
ATOM 807 C C . PHE A 1 99 ? -2.308 -0.747 0.227 1.00 89.69 99 PHE A C 1
ATOM 809 O O . PHE A 1 99 ? -1.431 -0.541 -0.615 1.00 89.69 99 PHE A O 1
ATOM 816 N N . TRP A 1 100 ? -3.195 -1.739 0.102 1.00 90.50 100 TRP A N 1
ATOM 817 C CA . TRP A 1 100 ? -3.170 -2.672 -1.022 1.00 90.50 100 TRP A CA 1
ATOM 818 C C . TRP A 1 100 ? -3.495 -1.977 -2.343 1.00 90.50 100 TRP A C 1
ATOM 820 O O . TRP A 1 100 ? -2.874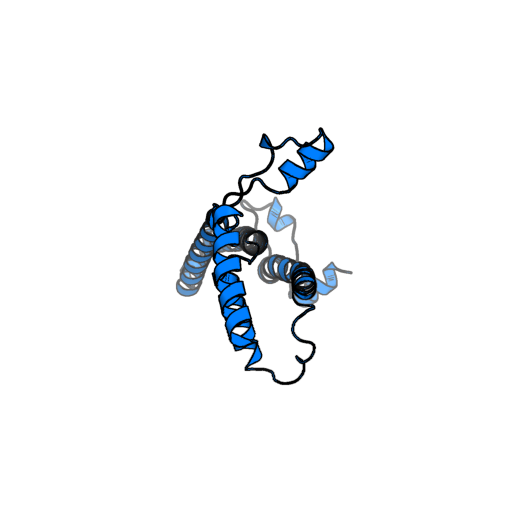 -2.307 -3.351 1.00 90.50 100 TRP A O 1
ATOM 830 N N . LEU A 1 101 ? -4.396 -0.989 -2.335 1.00 90.75 101 LEU A N 1
ATOM 831 C CA . LEU A 1 101 ? -4.715 -0.159 -3.498 1.00 90.75 101 LEU A CA 1
ATOM 832 C C . LEU A 1 101 ? -3.503 0.650 -3.949 1.00 90.75 101 LEU A C 1
ATOM 834 O O . LEU A 1 101 ? -3.131 0.581 -5.116 1.00 90.75 101 LEU A O 1
ATOM 838 N N . LEU A 1 102 ? -2.851 1.360 -3.029 1.00 92.25 102 LEU A N 1
ATOM 839 C CA . LEU A 1 102 ? -1.670 2.160 -3.340 1.00 92.25 102 LEU A CA 1
ATOM 840 C C . LEU A 1 102 ? -0.532 1.281 -3.867 1.00 92.25 102 LEU A C 1
ATOM 842 O O . LEU A 1 102 ? 0.038 1.575 -4.912 1.00 92.25 102 LEU A O 1
ATOM 846 N N . THR A 1 103 ? -0.271 0.152 -3.204 1.00 91.00 103 THR A N 1
ATOM 847 C CA . THR A 1 103 ? 0.732 -0.826 -3.649 1.00 91.00 103 THR A CA 1
ATOM 848 C C . THR A 1 103 ? 0.372 -1.401 -5.020 1.00 91.00 103 THR A C 1
ATOM 850 O O . THR A 1 103 ? 1.249 -1.619 -5.847 1.00 91.00 103 THR A O 1
ATOM 853 N N . SER A 1 104 ? -0.915 -1.641 -5.291 1.00 91.88 104 SER A N 1
ATOM 854 C CA . SER A 1 104 ? -1.371 -2.170 -6.578 1.00 91.88 104 SER A CA 1
ATOM 855 C C . SER A 1 104 ? -1.137 -1.162 -7.692 1.00 91.88 104 SER A C 1
ATOM 857 O O . SER A 1 104 ? -0.682 -1.563 -8.754 1.00 91.88 104 SER A O 1
ATOM 859 N N . VAL A 1 105 ? -1.423 0.122 -7.447 1.00 92.88 105 VAL A N 1
ATOM 860 C CA . VAL A 1 105 ? -1.195 1.212 -8.406 1.00 92.88 105 VAL A CA 1
ATOM 861 C C . VAL A 1 105 ? 0.297 1.402 -8.667 1.00 92.88 105 VAL A C 1
ATOM 863 O O . VAL A 1 105 ? 0.692 1.511 -9.823 1.00 92.88 105 VAL A O 1
ATOM 866 N N . CYS A 1 106 ? 1.136 1.370 -7.628 1.00 92.38 106 CYS A N 1
ATOM 867 C CA . CYS A 1 106 ? 2.589 1.440 -7.787 1.00 92.38 106 CYS A CA 1
ATOM 868 C C . CYS A 1 106 ? 3.131 0.254 -8.602 1.00 92.38 106 CYS A C 1
ATOM 870 O O . CYS A 1 106 ? 3.949 0.465 -9.488 1.00 92.38 106 CYS A O 1
ATOM 872 N N . ASN A 1 107 ? 2.629 -0.967 -8.383 1.00 91.25 107 ASN A N 1
ATOM 873 C CA . ASN A 1 107 ? 3.069 -2.165 -9.111 1.00 91.25 107 ASN A CA 1
ATOM 874 C C . ASN A 1 107 ? 2.594 -2.238 -10.574 1.00 91.25 107 ASN A C 1
ATOM 876 O O . ASN A 1 107 ? 3.104 -3.072 -11.318 1.00 91.25 107 ASN A O 1
ATOM 880 N N . ILE A 1 108 ? 1.667 -1.375 -11.016 1.00 91.25 108 ILE A N 1
ATOM 881 C CA . ILE A 1 108 ? 1.281 -1.303 -12.439 1.00 91.25 108 ILE A CA 1
ATOM 882 C C . ILE A 1 108 ? 2.500 -0.965 -13.296 1.00 91.25 108 ILE A C 1
ATOM 884 O O . ILE A 1 108 ? 2.660 -1.542 -14.367 1.00 91.25 108 ILE A O 1
ATOM 888 N N . VAL A 1 109 ? 3.359 -0.064 -12.810 1.00 90.38 109 VAL A N 1
ATOM 889 C CA . VAL A 1 109 ? 4.534 0.412 -13.543 1.00 90.38 109 VAL A CA 1
ATOM 890 C C . VAL A 1 109 ? 5.525 -0.715 -13.862 1.00 90.38 109 VAL A C 1
ATOM 892 O O . VAL A 1 109 ? 5.689 -1.019 -15.040 1.00 90.38 109 VAL A O 1
ATOM 895 N N . PRO A 1 110 ? 6.114 -1.413 -12.870 1.00 88.06 110 PRO A N 1
ATOM 896 C CA . PRO A 1 110 ? 7.023 -2.521 -13.148 1.00 88.06 110 PRO A CA 1
ATOM 897 C C . PRO A 1 110 ? 6.337 -3.663 -13.910 1.00 88.06 110 PRO A C 1
ATOM 899 O O . PRO A 1 110 ? 6.991 -4.351 -14.686 1.00 88.06 110 PRO A O 1
ATOM 902 N N . PHE A 1 111 ? 5.020 -3.855 -13.751 1.00 88.88 111 PHE A N 1
ATOM 903 C CA . PHE A 1 111 ? 4.291 -4.891 -14.485 1.00 88.88 111 PHE A CA 1
ATOM 904 C C . PHE A 1 111 ? 4.269 -4.655 -15.988 1.00 88.88 111 PHE A C 1
ATOM 906 O O . PHE A 1 111 ? 4.554 -5.582 -16.744 1.00 88.88 111 PHE A O 1
ATOM 913 N N . TYR A 1 112 ? 3.951 -3.441 -16.439 1.00 88.00 112 TYR A N 1
ATOM 914 C CA . TYR A 1 112 ? 3.962 -3.186 -17.874 1.00 88.00 112 TYR A CA 1
ATOM 915 C C . TYR A 1 112 ? 5.394 -3.113 -18.419 1.00 88.00 112 TYR A C 1
ATOM 917 O O . TYR A 1 112 ? 5.617 -3.572 -19.535 1.00 88.00 112 TYR A O 1
ATOM 925 N N . THR A 1 113 ? 6.360 -2.593 -17.648 1.00 88.06 113 THR A N 1
ATOM 926 C CA . THR A 1 113 ? 7.768 -2.518 -18.074 1.00 88.06 113 THR A CA 1
ATOM 927 C C . THR A 1 113 ? 8.315 -3.905 -18.400 1.00 88.06 113 THR A C 1
ATOM 929 O O . THR A 1 113 ? 8.787 -4.120 -19.510 1.00 88.06 113 THR A O 1
ATOM 932 N N . VAL A 1 114 ? 8.140 -4.878 -17.499 1.00 87.44 114 VAL A N 1
ATOM 933 C CA . VAL A 1 114 ? 8.617 -6.260 -17.699 1.00 87.44 114 VAL A CA 1
ATOM 934 C C . VAL A 1 114 ? 7.958 -6.946 -18.907 1.00 87.44 114 VAL A C 1
ATOM 936 O O . VAL A 1 114 ? 8.563 -7.810 -19.538 1.00 87.44 114 VAL A O 1
ATOM 939 N N . ILE A 1 115 ? 6.715 -6.581 -19.242 1.00 87.75 115 ILE A N 1
ATOM 940 C CA . ILE A 1 115 ? 6.005 -7.135 -20.405 1.00 87.75 115 ILE A CA 1
ATOM 941 C C . ILE A 1 115 ? 6.534 -6.542 -21.712 1.00 87.75 115 ILE A C 1
ATOM 943 O O . ILE A 1 115 ? 6.687 -7.274 -22.685 1.00 87.75 115 ILE A O 1
ATOM 947 N N . ILE A 1 116 ? 6.771 -5.230 -21.751 1.00 86.94 116 ILE A N 1
ATOM 948 C CA . ILE A 1 116 ? 7.187 -4.532 -22.973 1.00 86.94 116 ILE A CA 1
ATOM 949 C C . ILE A 1 116 ? 8.666 -4.773 -23.282 1.00 86.94 116 ILE A C 1
ATOM 951 O O . ILE A 1 116 ? 9.032 -4.887 -24.446 1.00 86.94 116 ILE A O 1
ATOM 955 N N . GLU A 1 117 ? 9.509 -4.866 -22.256 1.00 84.56 117 GLU A N 1
ATOM 956 C CA . GLU A 1 117 ? 10.947 -5.115 -22.409 1.00 84.56 117 GLU A CA 1
ATOM 957 C C . GLU A 1 117 ? 11.276 -6.603 -22.615 1.00 84.56 117 GLU A C 1
ATOM 959 O O . GLU A 1 117 ? 12.445 -6.966 -22.679 1.00 84.56 117 GLU A O 1
ATOM 964 N N . GLU A 1 118 ? 10.254 -7.464 -22.725 1.00 85.75 118 GLU A N 1
ATOM 965 C CA . GLU A 1 118 ? 10.370 -8.907 -22.994 1.00 85.75 118 GLU A CA 1
ATOM 966 C C . GLU A 1 118 ? 11.352 -9.641 -22.055 1.00 85.75 118 GLU A C 1
ATOM 968 O O . GLU A 1 118 ? 11.872 -10.713 -22.363 1.00 85.75 118 GLU A O 1
ATOM 973 N N . THR A 1 119 ? 11.548 -9.116 -20.839 1.00 82.31 119 THR A N 1
ATOM 974 C CA . THR A 1 119 ? 12.526 -9.606 -19.848 1.00 82.31 119 THR A CA 1
ATOM 975 C C . THR A 1 119 ? 12.261 -11.055 -19.402 1.00 82.31 119 THR A C 1
ATOM 977 O O . THR A 1 119 ? 13.119 -11.709 -18.808 1.00 82.31 119 THR A O 1
ATOM 980 N N . TYR A 1 120 ? 11.074 -11.595 -19.705 1.00 82.62 120 TYR A N 1
ATOM 981 C CA . TYR A 1 120 ? 10.709 -12.990 -19.451 1.00 82.62 120 TYR A CA 1
ATOM 982 C C . TYR A 1 120 ? 11.543 -14.002 -20.257 1.00 82.62 120 TYR A C 1
ATOM 984 O O . TYR A 1 120 ? 11.552 -15.180 -19.890 1.00 82.62 120 TYR A O 1
ATOM 992 N N . GLU A 1 121 ? 12.214 -13.583 -21.338 1.00 84.38 121 GLU A N 1
ATOM 993 C CA . GLU A 1 121 ? 13.110 -14.462 -22.101 1.00 84.38 121 GLU A CA 1
ATOM 994 C C . GLU A 1 121 ? 14.398 -14.793 -21.335 1.00 84.38 121 GLU A C 1
ATOM 996 O O . GLU A 1 121 ? 14.930 -15.895 -21.482 1.00 84.38 121 GLU A O 1
ATOM 1001 N N . GLU A 1 122 ? 14.872 -13.882 -20.481 1.00 85.44 122 GLU A N 1
ATOM 1002 C CA . GLU A 1 122 ? 16.097 -14.076 -19.701 1.00 85.44 122 GLU A CA 1
ATOM 1003 C C . GLU A 1 122 ? 15.836 -14.799 -18.371 1.00 85.44 122 GLU A C 1
ATOM 1005 O O . GLU A 1 122 ? 16.544 -15.752 -18.037 1.00 85.44 122 GLU A O 1
ATOM 1010 N N . ASP A 1 123 ? 14.805 -14.388 -17.620 1.00 86.38 123 ASP A N 1
ATOM 1011 C CA . ASP A 1 123 ? 14.454 -14.996 -16.331 1.00 86.38 123 ASP A CA 1
ATOM 1012 C C . ASP A 1 123 ? 12.940 -15.197 -16.162 1.00 86.38 123 ASP A C 1
ATOM 1014 O O . ASP A 1 123 ? 12.206 -14.410 -15.551 1.00 86.38 123 ASP A O 1
ATOM 1018 N N . ILE A 1 124 ? 12.476 -16.343 -16.661 1.00 89.75 124 ILE A N 1
ATOM 1019 C CA . ILE A 1 124 ? 11.083 -16.778 -16.536 1.00 89.75 124 ILE A CA 1
ATOM 1020 C C . ILE A 1 124 ? 10.639 -16.972 -15.077 1.00 89.75 124 ILE A C 1
ATOM 1022 O O . ILE A 1 124 ? 9.453 -16.832 -14.772 1.00 89.75 124 ILE A O 1
ATOM 1026 N N . VAL A 1 125 ? 11.551 -17.299 -14.153 1.00 91.31 125 VAL A N 1
ATOM 1027 C CA . VAL A 1 125 ? 11.185 -17.599 -12.760 1.00 91.31 125 VAL A CA 1
ATOM 1028 C C . VAL A 1 125 ? 10.804 -16.315 -12.037 1.00 91.31 125 VAL A C 1
ATOM 1030 O O . VAL A 1 125 ? 9.737 -16.258 -11.419 1.00 91.31 125 VAL A O 1
ATOM 1033 N N . SER A 1 126 ? 11.632 -15.276 -12.158 1.00 87.69 126 SER A N 1
ATOM 1034 C CA . SER A 1 126 ? 11.346 -13.956 -11.590 1.00 87.69 126 SER A CA 1
ATOM 1035 C C . SER A 1 126 ? 10.058 -13.364 -12.168 1.00 87.69 126 SER A C 1
ATOM 1037 O O . SER A 1 126 ? 9.224 -12.856 -11.414 1.00 87.69 126 SER A O 1
ATOM 1039 N N . PHE A 1 127 ? 9.826 -13.535 -13.474 1.00 89.75 127 PHE A N 1
ATOM 1040 C CA . PHE A 1 127 ? 8.582 -13.124 -14.129 1.00 89.75 127 PHE A CA 1
ATOM 1041 C C . PHE A 1 127 ? 7.343 -13.829 -13.551 1.00 89.75 127 PHE A C 1
ATOM 1043 O O . PHE A 1 127 ? 6.381 -13.174 -13.144 1.00 89.75 127 PHE A O 1
ATOM 1050 N N . VAL A 1 128 ? 7.358 -15.164 -13.457 1.00 91.38 128 VAL A N 1
ATOM 1051 C CA . VAL A 1 128 ? 6.215 -15.936 -12.939 1.00 91.38 128 VAL A CA 1
ATOM 1052 C C . VAL A 1 128 ? 5.934 -15.598 -11.474 1.00 91.38 128 VAL A C 1
ATOM 1054 O O . VAL A 1 128 ? 4.772 -15.433 -11.098 1.00 91.38 128 VAL A O 1
ATOM 1057 N N . LEU A 1 129 ? 6.972 -15.453 -10.644 1.00 91.56 129 LEU A N 1
ATOM 1058 C CA . LEU A 1 129 ? 6.817 -15.047 -9.245 1.00 91.56 129 LEU A CA 1
ATOM 1059 C C . LEU A 1 129 ? 6.184 -13.659 -9.127 1.00 91.56 129 LEU A C 1
ATOM 1061 O O . LEU A 1 129 ? 5.275 -13.465 -8.313 1.00 91.56 129 LEU A O 1
ATOM 1065 N N . PHE A 1 130 ? 6.613 -12.715 -9.964 1.00 90.62 130 PHE A N 1
ATOM 1066 C CA . PHE A 1 130 ? 6.047 -11.375 -9.999 1.00 90.62 130 PHE A CA 1
ATOM 1067 C C . PHE A 1 130 ? 4.558 -11.407 -10.381 1.00 90.62 130 PHE A C 1
ATOM 1069 O O . PHE A 1 130 ? 3.726 -10.895 -9.633 1.00 90.62 130 PHE A O 1
ATOM 1076 N N . VAL A 1 131 ? 4.188 -12.116 -11.453 1.00 91.00 131 VAL A N 1
ATOM 1077 C CA . VAL A 1 131 ? 2.787 -12.248 -11.894 1.00 91.00 131 VAL A CA 1
ATOM 1078 C C . VAL A 1 131 ? 1.912 -12.917 -10.829 1.00 91.00 131 VAL A C 1
ATOM 1080 O O . VAL A 1 131 ? 0.837 -12.411 -10.503 1.00 91.00 131 VAL A O 1
ATOM 1083 N N . VAL A 1 132 ? 2.361 -14.031 -10.241 1.00 93.75 132 VAL A N 1
ATOM 1084 C CA . VAL A 1 132 ? 1.602 -14.744 -9.199 1.00 93.75 132 VAL A CA 1
ATOM 1085 C C . VAL A 1 132 ? 1.414 -13.868 -7.960 1.00 93.75 132 VAL A C 1
ATOM 1087 O O . VAL A 1 132 ? 0.307 -13.800 -7.420 1.00 93.75 132 VAL A O 1
ATOM 1090 N N . SER A 1 133 ? 2.466 -13.171 -7.518 1.00 90.81 133 SER A N 1
ATOM 1091 C CA . SER A 1 133 ? 2.381 -12.269 -6.364 1.00 90.81 133 SER A CA 1
ATOM 1092 C C . SER A 1 133 ? 1.432 -11.093 -6.618 1.00 90.81 133 SER A C 1
ATOM 1094 O O . SER A 1 133 ? 0.640 -10.752 -5.738 1.00 90.81 133 SER A O 1
ATOM 1096 N N . TYR A 1 134 ? 1.422 -10.542 -7.834 1.00 91.44 134 TYR A N 1
ATOM 1097 C CA . TYR A 1 134 ? 0.519 -9.465 -8.229 1.00 91.44 134 TYR A CA 1
ATOM 1098 C C . TYR A 1 134 ? -0.948 -9.920 -8.277 1.00 91.44 134 TYR A C 1
ATOM 1100 O O . TYR A 1 134 ? -1.829 -9.248 -7.741 1.00 91.44 134 TYR A O 1
ATOM 1108 N N . VAL A 1 135 ? -1.231 -11.106 -8.828 1.00 93.00 135 VAL A N 1
ATOM 1109 C CA . VAL A 1 135 ? -2.589 -11.687 -8.826 1.00 93.00 135 VAL A CA 1
ATOM 1110 C C . VAL A 1 135 ? -3.074 -11.962 -7.401 1.00 93.00 135 VAL A C 1
ATOM 1112 O O . VAL A 1 135 ? -4.225 -11.668 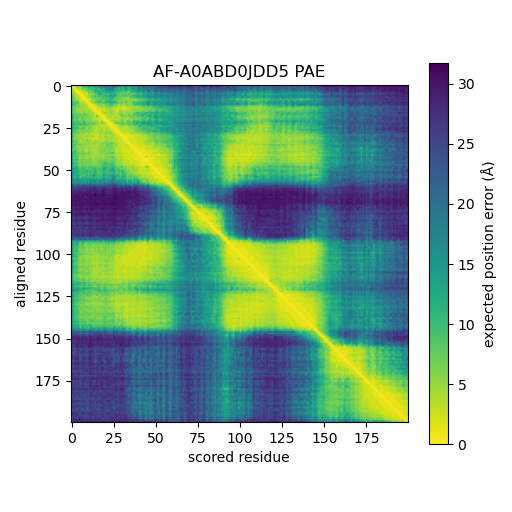-7.063 1.00 93.00 135 VAL A O 1
ATOM 1115 N N . LEU A 1 136 ? -2.201 -12.489 -6.539 1.00 91.12 136 LEU A N 1
ATOM 1116 C CA . LEU A 1 136 ? -2.509 -12.689 -5.124 1.00 91.12 136 LEU A CA 1
ATOM 1117 C C . LEU A 1 136 ? -2.828 -11.351 -4.442 1.00 91.12 136 LEU A C 1
ATOM 1119 O O . LEU A 1 136 ? -3.806 -11.252 -3.705 1.00 91.12 136 LEU A O 1
ATOM 1123 N N . GLN A 1 137 ? -2.040 -10.314 -4.716 1.00 91.69 137 GLN A N 1
ATOM 1124 C CA . GLN A 1 137 ? -2.256 -8.972 -4.189 1.00 91.69 137 GLN A CA 1
ATOM 1125 C C . GLN A 1 137 ? -3.607 -8.388 -4.628 1.00 91.69 137 GLN A C 1
ATOM 1127 O O . GLN A 1 137 ? -4.342 -7.869 -3.788 1.00 91.69 137 GLN A O 1
ATOM 1132 N N . LEU A 1 138 ? -3.964 -8.504 -5.910 1.00 90.56 138 LEU A N 1
ATOM 1133 C CA . LEU A 1 138 ? -5.273 -8.082 -6.419 1.00 90.56 138 LEU A CA 1
ATOM 1134 C C . LEU A 1 138 ? -6.407 -8.859 -5.749 1.00 90.56 138 LEU A C 1
ATOM 1136 O O . LEU A 1 138 ? -7.415 -8.276 -5.358 1.00 90.56 138 LEU A O 1
ATOM 1140 N N . THR A 1 139 ? -6.220 -10.161 -5.542 1.00 88.31 139 THR A N 1
ATOM 1141 C CA . THR A 1 139 ? -7.183 -10.991 -4.811 1.00 88.31 139 THR A CA 1
ATOM 1142 C C . THR A 1 139 ? -7.344 -10.500 -3.371 1.00 88.31 139 THR A C 1
ATOM 1144 O O . THR A 1 139 ? -8.466 -10.346 -2.900 1.00 88.31 139 THR A O 1
ATOM 1147 N N . CYS A 1 140 ? -6.249 -10.178 -2.678 1.00 86.94 140 CYS A N 1
ATOM 1148 C CA . CYS A 1 140 ? -6.283 -9.595 -1.336 1.00 86.94 140 CYS A CA 1
ATOM 1149 C C . CYS A 1 140 ? -6.991 -8.232 -1.304 1.00 86.94 140 CYS A C 1
ATOM 1151 O O . CYS A 1 140 ? -7.752 -7.985 -0.374 1.00 86.94 140 CYS A O 1
ATOM 1153 N N . LEU A 1 141 ? -6.782 -7.374 -2.307 1.00 88.00 141 LEU A N 1
ATOM 1154 C CA . LEU A 1 141 ? -7.468 -6.084 -2.444 1.00 88.00 141 LEU A CA 1
ATOM 1155 C C . LEU A 1 141 ? -8.978 -6.254 -2.633 1.00 88.00 141 LEU A C 1
ATOM 1157 O O . LEU A 1 141 ? -9.774 -5.549 -2.019 1.00 88.00 141 LEU A O 1
ATOM 1161 N N . ILE A 1 142 ? -9.370 -7.207 -3.476 1.00 87.25 142 ILE A N 1
ATOM 1162 C CA . ILE A 1 142 ? -10.768 -7.575 -3.695 1.00 87.25 142 ILE A CA 1
ATOM 1163 C C . ILE A 1 142 ? -11.356 -8.052 -2.363 1.00 87.25 142 ILE A C 1
ATOM 1165 O O . ILE A 1 142 ? -12.326 -7.480 -1.875 1.00 87.25 142 ILE A O 1
ATOM 1169 N N . LEU A 1 143 ? -10.726 -9.027 -1.706 1.00 83.50 143 LEU A N 1
ATOM 1170 C CA . LEU A 1 143 ? -11.206 -9.566 -0.432 1.00 83.50 143 LEU A CA 1
ATOM 1171 C C . LEU A 1 143 ? -11.340 -8.492 0.658 1.00 83.50 143 LEU A C 1
ATOM 1173 O O . LEU A 1 143 ? -12.311 -8.519 1.407 1.00 83.50 143 LEU A O 1
ATOM 1177 N N . THR A 1 144 ? -10.420 -7.528 0.750 1.00 78.94 144 THR A N 1
ATOM 1178 C CA . THR A 1 144 ? -10.535 -6.433 1.728 1.00 78.94 144 THR A CA 1
ATOM 1179 C C . THR A 1 144 ? -11.590 -5.397 1.352 1.00 78.94 144 THR A C 1
ATOM 1181 O O . THR A 1 144 ? -12.168 -4.801 2.255 1.00 78.94 144 THR A O 1
ATOM 1184 N N . GLY A 1 145 ? -11.874 -5.199 0.062 1.00 76.81 145 GLY A N 1
ATOM 1185 C CA . GLY A 1 145 ? -12.955 -4.328 -0.404 1.00 76.81 145 GLY A CA 1
ATOM 1186 C C . GLY A 1 145 ? -14.354 -4.933 -0.237 1.00 76.81 145 GLY A C 1
ATOM 1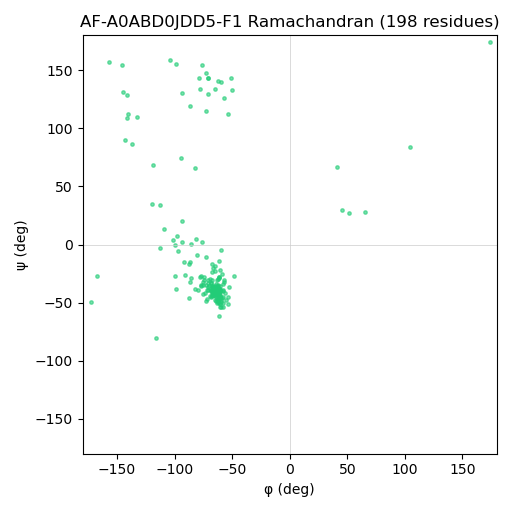187 O O . GLY A 1 145 ? -15.305 -4.201 0.012 1.00 76.81 145 GLY A O 1
ATOM 1188 N N . PHE A 1 146 ? -14.485 -6.260 -0.344 1.00 67.44 146 PHE A N 1
ATOM 1189 C CA . PHE A 1 146 ? -15.775 -6.964 -0.275 1.00 67.44 146 PHE A CA 1
ATOM 1190 C C . PHE A 1 146 ? -16.175 -7.428 1.137 1.00 67.44 146 PHE A C 1
ATOM 1192 O O . PHE A 1 146 ? -17.336 -7.753 1.358 1.00 67.44 146 PHE A O 1
ATOM 1199 N N . VAL A 1 147 ? -15.260 -7.457 2.112 1.00 62.16 147 VAL A N 1
ATOM 1200 C CA . VAL A 1 147 ? -15.565 -7.899 3.493 1.00 62.16 147 VAL A CA 1
ATOM 1201 C C . VAL A 1 147 ? -16.334 -6.844 4.316 1.00 62.16 147 VAL A C 1
ATOM 1203 O O . VAL A 1 147 ? -16.696 -7.099 5.462 1.00 62.16 147 VAL A O 1
ATOM 1206 N N . ASP A 1 148 ? -16.682 -5.698 3.724 1.00 54.78 148 ASP A N 1
ATOM 1207 C CA . ASP A 1 148 ? -17.361 -4.586 4.406 1.00 54.78 148 ASP A CA 1
ATOM 1208 C C . ASP A 1 148 ? -18.901 -4.581 4.319 1.00 54.78 148 ASP A C 1
ATOM 1210 O O . ASP A 1 148 ? -19.547 -3.571 4.607 1.00 54.78 148 ASP A O 1
ATOM 1214 N N . ASP A 1 149 ? -19.530 -5.720 4.019 1.00 52.03 149 ASP A N 1
ATOM 1215 C CA . ASP A 1 149 ? -20.983 -5.887 4.175 1.00 52.03 149 ASP A CA 1
ATOM 1216 C C . ASP A 1 149 ? -21.347 -6.229 5.630 1.00 52.03 149 ASP A C 1
ATOM 1218 O O . ASP A 1 149 ? -21.822 -7.309 5.980 1.00 52.03 149 ASP A O 1
ATOM 1222 N N . GLY A 1 150 ? -21.101 -5.252 6.503 1.00 49.53 150 GLY A N 1
ATOM 1223 C CA . GLY A 1 150 ? -21.431 -5.264 7.926 1.00 49.53 150 GLY A CA 1
ATOM 1224 C C . GLY A 1 150 ? -22.380 -4.138 8.336 1.00 49.53 150 GLY A C 1
ATOM 1225 O O . GLY A 1 150 ? -22.237 -3.585 9.421 1.00 49.53 150 GLY A O 1
ATOM 1226 N N . GLY A 1 151 ? -23.314 -3.757 7.457 1.00 51.66 151 GLY A N 1
ATOM 1227 C CA . GLY A 1 151 ? -24.581 -3.094 7.788 1.00 51.66 151 GLY A CA 1
ATOM 1228 C C . GLY A 1 151 ? -24.562 -2.002 8.863 1.00 51.66 151 GLY A C 1
ATOM 1229 O O . GLY A 1 151 ? -25.219 -2.160 9.887 1.00 51.66 151 GLY A O 1
ATOM 1230 N N . LYS A 1 152 ? -23.908 -0.859 8.619 1.00 54.28 152 LYS A N 1
ATOM 1231 C CA . LYS A 1 152 ? -24.264 0.415 9.275 1.00 54.28 152 LYS A CA 1
ATOM 1232 C C . LYS A 1 152 ? -24.129 1.559 8.267 1.00 54.28 152 LYS A C 1
ATOM 1234 O O . LYS A 1 152 ? -23.076 1.670 7.639 1.00 54.28 152 LYS A O 1
ATOM 1239 N N . PRO A 1 153 ? -25.149 2.423 8.083 1.00 52.59 153 PRO A N 1
ATOM 1240 C CA . PRO A 1 153 ? -24.972 3.637 7.301 1.00 52.59 153 PRO A CA 1
ATOM 1241 C C . PRO A 1 153 ? -23.837 4.432 7.936 1.00 52.59 153 PRO A C 1
ATOM 1243 O O . PRO A 1 153 ? -23.821 4.686 9.140 1.00 52.59 153 PRO A O 1
ATOM 1246 N N . THR A 1 154 ? -22.853 4.762 7.115 1.00 57.75 154 THR A N 1
ATOM 1247 C CA . THR A 1 154 ? -21.599 5.372 7.527 1.00 57.75 154 THR A CA 1
ATOM 1248 C C . THR A 1 154 ? -21.874 6.587 8.416 1.00 57.75 154 THR A C 1
ATOM 1250 O O . THR A 1 154 ? -22.710 7.424 8.071 1.00 57.75 154 THR A O 1
ATOM 1253 N N . HIS A 1 155 ? -21.173 6.709 9.549 1.00 63.69 155 HIS A N 1
ATOM 1254 C CA . HIS A 1 155 ? -21.374 7.783 10.536 1.00 63.69 155 HIS A CA 1
ATOM 1255 C C . HIS A 1 155 ? -21.433 9.196 9.915 1.00 63.69 155 HIS A C 1
ATOM 1257 O O . HIS A 1 155 ? -22.135 10.064 10.436 1.00 63.69 155 HIS A O 1
ATOM 1263 N N . TYR A 1 156 ? -20.779 9.416 8.763 1.00 64.88 156 TYR A N 1
ATOM 1264 C CA . TYR A 1 156 ? -20.854 10.675 8.015 1.00 64.88 156 TYR A CA 1
ATOM 1265 C C . TYR A 1 156 ? -22.277 11.013 7.544 1.00 64.88 156 TYR A C 1
ATOM 1267 O O . TYR A 1 156 ? -22.665 12.175 7.587 1.00 64.88 156 TYR A O 1
ATOM 1275 N N . LYS A 1 157 ? -23.083 10.031 7.114 1.00 72.69 157 LYS A N 1
ATOM 1276 C CA . LYS A 1 157 ? -24.441 10.269 6.604 1.00 72.69 157 LYS A CA 1
ATOM 1277 C C . LYS A 1 157 ? -25.362 10.737 7.727 1.00 72.69 157 LYS A C 1
ATOM 1279 O O . LYS A 1 157 ? -26.144 11.662 7.519 1.00 72.69 157 LYS A O 1
ATOM 1284 N N . LEU A 1 158 ? -25.220 10.159 8.919 1.00 80.75 158 LEU A N 1
ATOM 1285 C CA . LEU A 1 158 ? -25.958 10.582 10.109 1.00 80.75 158 LEU A CA 1
ATOM 1286 C C . LEU A 1 158 ? -25.500 11.969 10.589 1.00 80.75 158 LEU A C 1
ATOM 1288 O O . LEU A 1 158 ? -26.341 12.825 10.841 1.00 80.75 158 LEU A O 1
ATOM 1292 N N . MET A 1 159 ? -24.184 12.224 10.637 1.00 78.94 159 MET A N 1
ATOM 1293 C CA . MET A 1 159 ? -23.629 13.535 11.013 1.00 78.94 159 MET A CA 1
ATOM 1294 C C . MET A 1 159 ? -24.067 14.652 10.061 1.00 78.94 159 MET A C 1
ATOM 1296 O O . MET A 1 159 ? -24.492 15.712 10.508 1.00 78.94 159 MET A O 1
ATOM 1300 N N . VAL A 1 160 ? -24.011 14.416 8.748 1.00 82.38 160 VAL A N 1
ATOM 1301 C CA . VAL A 1 160 ? -24.451 15.395 7.741 1.00 82.38 160 VAL A CA 1
ATOM 1302 C C . VAL A 1 160 ? -25.962 15.610 7.807 1.00 82.38 160 VAL A C 1
ATOM 1304 O O . VAL A 1 160 ? -26.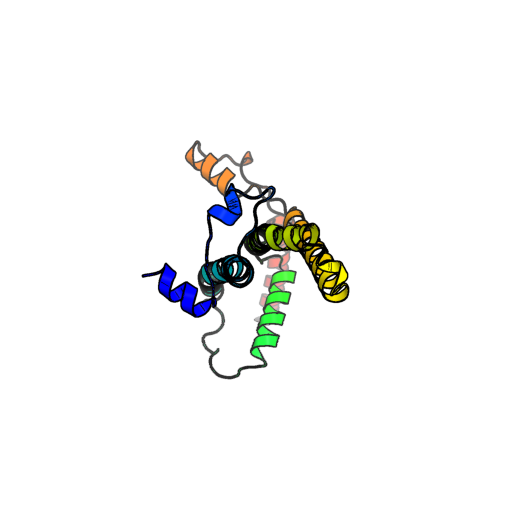427 16.731 7.611 1.00 82.38 160 VAL A O 1
ATOM 1307 N N . THR A 1 161 ? -26.736 14.560 8.095 1.00 82.88 161 THR A N 1
ATOM 1308 C CA . THR A 1 161 ? -28.193 14.677 8.245 1.00 82.88 161 THR A CA 1
ATOM 1309 C C . THR A 1 161 ? -28.547 15.479 9.495 1.00 82.88 161 THR A C 1
ATOM 1311 O O . THR A 1 161 ? -29.322 16.418 9.368 1.00 82.88 161 THR A O 1
ATOM 1314 N N . GLY A 1 162 ? -27.905 15.203 10.636 1.00 87.25 162 GLY A N 1
ATOM 1315 C CA . GLY A 1 162 ? -28.062 15.964 11.882 1.00 87.25 162 GLY A CA 1
ATOM 1316 C C . GLY A 1 162 ? -27.607 17.425 11.786 1.00 87.25 162 GLY A C 1
ATOM 1317 O O . GLY A 1 162 ? -28.172 18.291 12.440 1.00 87.25 162 GLY A O 1
ATOM 1318 N N . TYR A 1 163 ? -26.616 17.728 10.938 1.00 90.00 163 TYR A N 1
ATOM 1319 C CA . TYR A 1 163 ? -26.212 19.111 10.654 1.00 90.00 163 TYR A CA 1
ATOM 1320 C C . TYR A 1 163 ? -27.252 19.872 9.815 1.00 90.00 163 TYR A C 1
ATOM 1322 O O . TYR A 1 163 ? -27.399 21.083 9.956 1.00 90.00 163 TYR A O 1
ATOM 1330 N N . LYS A 1 164 ? -27.964 19.176 8.919 1.00 92.50 164 LYS A N 1
ATOM 1331 C CA . LYS A 1 164 ? -28.973 19.782 8.035 1.00 92.50 164 LYS A CA 1
ATOM 1332 C C . LYS A 1 164 ? -30.359 19.880 8.672 1.00 92.50 164 LYS A C 1
ATOM 1334 O O . LYS A 1 164 ? -31.112 20.778 8.304 1.00 92.50 164 LYS A O 1
ATOM 1339 N N . ARG A 1 165 ? -30.723 18.937 9.542 1.00 91.19 165 ARG A N 1
ATOM 1340 C CA . ARG A 1 165 ? -32.023 18.868 10.222 1.00 91.19 165 ARG A CA 1
ATOM 1341 C C . ARG A 1 165 ? -31.931 18.051 11.508 1.00 91.19 165 ARG A C 1
ATOM 1343 O O . ARG A 1 165 ? -31.087 17.164 11.606 1.00 91.19 165 ARG A O 1
ATOM 1350 N N . ASP A 1 166 ? -32.858 18.285 12.431 1.00 90.06 166 ASP A N 1
ATOM 1351 C CA . ASP A 1 166 ? -32.989 17.457 13.629 1.00 90.06 166 ASP A CA 1
ATOM 1352 C C . ASP A 1 166 ? -33.262 15.990 13.257 1.00 90.06 166 ASP A C 1
ATOM 1354 O O . ASP A 1 166 ? -33.984 15.678 12.300 1.00 90.06 166 ASP A O 1
ATOM 1358 N N . LEU A 1 167 ? -32.619 15.089 14.000 1.00 87.44 167 LEU A N 1
ATOM 1359 C CA . LEU A 1 167 ? -32.693 13.646 13.788 1.00 87.44 167 LEU A CA 1
ATOM 1360 C C . LEU A 1 167 ? -34.009 13.098 14.339 1.00 87.44 167 LEU A C 1
ATOM 1362 O O . LEU A 1 167 ? -34.385 13.385 15.474 1.00 87.44 167 LEU A O 1
ATOM 1366 N N . GLU A 1 168 ? -34.675 12.260 13.550 1.00 87.25 168 GLU A N 1
ATOM 1367 C CA . GLU A 1 168 ? -35.870 11.529 13.970 1.00 87.25 168 GLU A CA 1
ATOM 1368 C C . GLU A 1 168 ? -35.534 10.055 14.253 1.00 87.25 168 GLU A C 1
ATOM 1370 O O . GLU A 1 168 ? -34.556 9.521 13.736 1.00 87.25 168 GLU A O 1
ATOM 1375 N N . GLU A 1 169 ? -36.367 9.355 15.031 1.00 82.19 169 GLU A N 1
ATOM 1376 C CA . GLU A 1 169 ? -36.148 7.945 15.413 1.00 82.19 169 GLU A CA 1
ATOM 1377 C C . GLU A 1 169 ? -36.003 7.006 14.202 1.00 82.19 169 GLU A C 1
ATOM 1379 O O . GLU A 1 169 ? -35.211 6.070 14.221 1.00 82.19 169 GLU A O 1
ATOM 1384 N N . LYS A 1 170 ? -36.689 7.316 13.097 1.00 80.56 170 LYS A N 1
ATOM 1385 C CA . LYS A 1 170 ? -36.580 6.591 11.820 1.00 80.56 170 LYS A CA 1
ATOM 1386 C C . LYS A 1 170 ? -35.211 6.726 11.134 1.00 80.56 170 LYS A C 1
ATOM 1388 O O . LYS A 1 170 ? -34.899 5.933 10.250 1.00 80.56 170 LYS A O 1
ATOM 1393 N N . ASP A 1 171 ? -34.438 7.757 11.487 1.00 81.19 171 ASP A N 1
ATOM 1394 C CA . ASP A 1 171 ? -33.094 8.008 10.956 1.00 81.19 171 ASP A CA 1
ATOM 1395 C C . ASP A 1 171 ? -32.019 7.255 11.760 1.00 81.19 171 ASP A C 1
ATOM 1397 O O . ASP A 1 171 ? -30.883 7.113 11.296 1.00 81.19 171 ASP A O 1
ATOM 1401 N N . LEU A 1 172 ? -32.370 6.761 12.955 1.00 81.44 172 LEU A N 1
ATOM 1402 C CA . LEU A 1 172 ? -31.518 5.878 13.738 1.00 81.44 172 LEU A CA 1
ATOM 1403 C C . LEU A 1 172 ? -31.594 4.448 13.200 1.00 81.44 172 LEU A C 1
ATOM 1405 O O . LEU A 1 172 ? -32.632 3.954 12.764 1.00 81.44 172 LEU A O 1
ATOM 1409 N N . TRP A 1 173 ? -30.458 3.761 13.234 1.00 77.88 173 TRP A N 1
ATOM 1410 C CA . TRP A 1 173 ? -30.406 2.344 12.901 1.00 77.88 173 TRP A CA 1
ATOM 1411 C C . TRP A 1 173 ? -31.073 1.526 14.005 1.00 77.88 173 TRP A C 1
ATOM 1413 O O . TRP A 1 173 ? -30.908 1.801 15.196 1.00 77.88 173 TRP A O 1
ATOM 1423 N N . MET A 1 174 ? -31.771 0.462 13.614 1.00 76.56 174 MET A N 1
ATOM 1424 C CA . MET A 1 174 ? -32.186 -0.546 14.581 1.00 76.56 174 MET A CA 1
ATOM 1425 C C . MET A 1 174 ? -30.943 -1.228 15.151 1.00 76.56 174 MET A C 1
ATOM 1427 O O . MET A 1 174 ? -30.021 -1.594 14.414 1.00 76.56 174 MET A O 1
ATOM 1431 N N . LEU A 1 175 ? -30.908 -1.380 16.473 1.00 79.31 175 LEU A N 1
ATOM 1432 C CA . LEU A 1 175 ? -29.828 -2.099 17.135 1.00 79.31 175 LEU A CA 1
ATOM 1433 C C . LEU A 1 175 ? -29.803 -3.564 16.669 1.00 79.31 175 LEU A C 1
ATOM 1435 O O . LEU A 1 175 ? -30.870 -4.181 16.542 1.00 79.31 175 LEU A O 1
ATOM 1439 N N . PRO A 1 176 ? -28.604 -4.143 16.462 1.00 78.69 176 PRO A N 1
ATOM 1440 C CA . PRO A 1 176 ? -28.455 -5.579 16.269 1.00 78.69 176 PRO A CA 1
ATOM 1441 C C . PRO A 1 176 ? -29.169 -6.344 17.384 1.00 78.69 176 PRO A C 1
ATOM 1443 O O . PRO A 1 176 ? -29.120 -5.933 18.541 1.00 78.69 176 PRO A O 1
ATOM 1446 N N . GLU A 1 177 ? -29.785 -7.480 17.063 1.00 77.50 177 GLU A N 1
ATOM 1447 C CA . GLU A 1 177 ? -30.594 -8.267 18.009 1.00 77.50 177 GLU A CA 1
ATOM 1448 C C . GLU A 1 177 ? -29.844 -8.593 19.316 1.00 77.50 177 GLU A C 1
ATOM 1450 O O . GLU A 1 177 ? -30.400 -8.502 20.407 1.00 77.50 177 GLU A O 1
ATOM 1455 N N . ARG A 1 178 ? -28.533 -8.855 19.231 1.00 73.25 178 ARG A N 1
ATOM 1456 C CA . ARG A 1 178 ? -27.650 -9.091 20.389 1.00 73.25 178 ARG A CA 1
ATOM 1457 C C . ARG A 1 178 ? -27.549 -7.900 21.355 1.00 73.25 178 ARG A C 1
ATOM 1459 O O . ARG A 1 178 ? -27.255 -8.107 22.530 1.00 73.25 178 ARG A O 1
ATOM 1466 N N . GLU A 1 179 ? -27.717 -6.681 20.857 1.00 78.25 179 GLU A N 1
ATOM 1467 C CA . GLU A 1 179 ? -27.579 -5.427 21.607 1.00 78.25 179 GLU A CA 1
ATOM 1468 C C . GLU A 1 179 ? -28.936 -4.854 22.040 1.00 78.25 179 GLU A C 1
ATOM 1470 O O . GLU A 1 179 ? -28.990 -3.811 22.692 1.00 78.25 179 GLU A O 1
ATOM 1475 N N . GLN A 1 180 ? -30.042 -5.525 21.704 1.00 85.75 180 GLN A N 1
ATOM 1476 C CA . GLN A 1 180 ? -31.365 -5.098 22.137 1.00 85.75 180 GLN A CA 1
ATOM 1477 C C . GLN A 1 180 ? -31.555 -5.340 23.635 1.00 85.75 180 GLN A C 1
ATOM 1479 O O . GLN A 1 180 ? -31.130 -6.353 24.200 1.00 85.75 180 GLN A O 1
ATOM 1484 N N . SER A 1 181 ? -32.255 -4.409 24.280 1.00 88.38 181 SER A N 1
ATOM 1485 C CA . SER A 1 181 ? -32.601 -4.493 25.701 1.00 88.38 181 SER A CA 1
ATOM 1486 C C . SER A 1 181 ? -33.393 -5.763 26.028 1.00 88.38 181 SER A C 1
ATOM 1488 O O . SER A 1 181 ? -33.174 -6.362 27.078 1.00 88.38 181 SER A O 1
ATOM 1490 N N . SER A 1 182 ? -34.232 -6.226 25.098 1.00 89.31 182 SER A N 1
ATOM 1491 C CA . SER A 1 182 ? -34.993 -7.479 25.187 1.00 89.31 182 SER A CA 1
ATOM 1492 C C . SER A 1 182 ? -34.112 -8.717 25.385 1.00 89.31 182 SER A C 1
ATOM 1494 O O . SER A 1 182 ? -34.537 -9.662 26.042 1.00 89.31 182 SER A O 1
ATOM 1496 N N . VAL A 1 183 ? -32.883 -8.708 24.862 1.00 87.81 183 VAL A N 1
ATOM 1497 C CA . VAL A 1 183 ? -31.925 -9.819 24.961 1.00 87.81 183 VAL A CA 1
ATOM 1498 C C . VAL A 1 183 ? -30.912 -9.587 26.088 1.00 87.81 183 VAL A C 1
ATOM 1500 O O . VAL A 1 183 ? -30.547 -10.523 26.804 1.00 87.81 183 VAL A O 1
ATOM 1503 N N . LEU A 1 184 ? -30.460 -8.343 26.284 1.00 90.62 184 LEU A N 1
ATOM 1504 C CA . LEU A 1 184 ? -29.451 -7.998 27.291 1.00 90.62 184 LEU A CA 1
ATOM 1505 C C . LEU A 1 184 ? -29.991 -8.017 28.726 1.00 90.62 184 L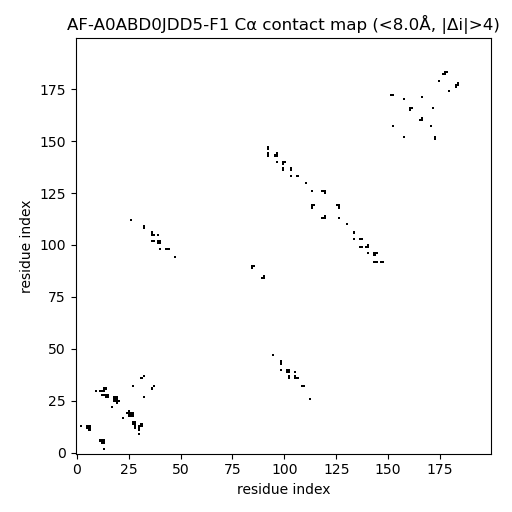EU A C 1
ATOM 1507 O O . LEU A 1 184 ? -29.301 -8.520 29.614 1.00 90.62 184 LEU A O 1
ATOM 1511 N N . ILE A 1 185 ? -31.202 -7.500 28.965 1.00 94.56 185 ILE A N 1
ATOM 1512 C CA . ILE A 1 185 ? -31.767 -7.376 30.319 1.00 94.56 185 ILE A CA 1
ATOM 1513 C C . ILE A 1 185 ? -31.978 -8.750 30.974 1.00 94.56 185 ILE A C 1
ATOM 1515 O O . ILE A 1 185 ? -31.474 -8.943 32.082 1.00 94.56 185 ILE A O 1
ATOM 1519 N N . PRO A 1 186 ? -32.607 -9.749 30.320 1.00 94.69 186 PRO A N 1
ATOM 1520 C CA . PRO A 1 186 ? -32.803 -11.060 30.941 1.00 94.69 186 PRO A CA 1
ATOM 1521 C C . PRO A 1 186 ? -31.479 -11.758 31.260 1.00 94.69 186 PRO A C 1
ATOM 1523 O O . PRO A 1 186 ? -31.333 -12.403 32.299 1.00 94.69 186 PRO A O 1
ATOM 1526 N N . ARG A 1 187 ? -30.486 -11.600 30.377 1.00 91.62 187 ARG A N 1
ATOM 1527 C CA . ARG A 1 187 ? -29.144 -12.153 30.571 1.00 91.62 187 ARG A CA 1
ATOM 1528 C C . ARG A 1 187 ? -28.433 -11.497 31.755 1.00 91.62 187 ARG A C 1
ATOM 1530 O O . ARG A 1 187 ? -27.790 -12.193 32.538 1.00 91.62 187 ARG A O 1
ATOM 1537 N N . PHE A 1 188 ? -28.553 -10.177 31.889 1.00 94.19 188 PHE A N 1
ATOM 1538 C CA . PHE A 1 188 ? -28.021 -9.435 33.027 1.00 94.19 188 PHE A CA 1
ATOM 1539 C C . PHE A 1 188 ? -28.688 -9.867 34.338 1.00 94.19 188 PHE A C 1
ATOM 1541 O O . PHE A 1 188 ? -27.983 -10.178 35.291 1.00 94.19 188 PHE A O 1
ATOM 1548 N N . GLU A 1 189 ? -30.018 -9.975 34.379 1.00 95.44 189 GLU A N 1
ATOM 1549 C CA . GLU A 1 189 ? -30.743 -10.417 35.578 1.00 95.44 189 GLU A CA 1
ATOM 1550 C C . GLU A 1 189 ? -30.362 -11.834 36.018 1.00 95.44 189 GLU A C 1
ATOM 1552 O O . GLU A 1 189 ? -30.251 -12.109 37.213 1.00 95.44 189 GLU A O 1
ATOM 1557 N N . GLN A 1 190 ? -30.156 -12.752 35.068 1.00 94.25 190 GLN A N 1
ATOM 1558 C CA . GLN A 1 190 ? -29.684 -14.106 35.373 1.00 94.25 190 GLN A CA 1
ATOM 1559 C C . GLN A 1 190 ? -28.309 -14.089 36.050 1.00 94.25 190 GLN A C 1
ATOM 1561 O O . GLN A 1 190 ? -28.116 -14.766 37.059 1.00 94.25 190 GLN A O 1
ATOM 1566 N N . LEU A 1 191 ? -27.375 -13.293 35.525 1.00 93.50 191 LEU A N 1
ATOM 1567 C CA . LEU A 1 191 ? -26.041 -13.126 36.105 1.00 93.50 191 LEU A CA 1
ATOM 1568 C C . LEU A 1 191 ? -26.099 -12.445 37.474 1.00 93.50 191 LEU A C 1
ATOM 1570 O O . LEU A 1 191 ? -25.440 -12.897 38.406 1.00 93.50 191 LEU A O 1
ATOM 1574 N N . PHE A 1 192 ? -26.908 -11.395 37.608 1.00 94.69 192 PHE A N 1
ATOM 1575 C CA . PHE A 1 192 ? -27.044 -10.639 38.848 1.00 94.69 192 PHE A CA 1
ATOM 1576 C C . PHE A 1 192 ? -27.566 -11.520 39.989 1.00 94.69 192 PHE A C 1
ATOM 1578 O O . PHE A 1 192 ? -26.956 -11.557 41.055 1.00 94.69 192 PHE A O 1
ATOM 1585 N N . ARG A 1 193 ? -28.611 -12.324 39.736 1.00 93.44 193 ARG A N 1
ATOM 1586 C CA . ARG A 1 193 ? -29.138 -13.289 40.718 1.00 93.44 193 ARG A CA 1
ATOM 1587 C C . ARG A 1 193 ? -28.109 -14.339 41.135 1.00 93.44 193 ARG A C 1
ATOM 1589 O O . ARG A 1 193 ? -28.061 -14.718 42.300 1.00 93.44 193 ARG A O 1
ATOM 1596 N N . HIS A 1 194 ? -27.287 -14.811 40.199 1.00 93.06 194 HIS A N 1
ATOM 1597 C CA . HIS A 1 194 ? -26.253 -15.800 40.503 1.00 93.06 194 HIS A CA 1
ATOM 1598 C C . HIS A 1 194 ? -25.157 -15.229 41.414 1.00 93.06 194 HIS A C 1
ATOM 1600 O O . HIS A 1 194 ? -24.682 -15.911 42.317 1.00 93.06 194 HIS A O 1
ATOM 1606 N N . VAL A 1 195 ? -24.781 -13.965 41.204 1.00 91.94 195 VAL A N 1
ATOM 1607 C CA . VAL A 1 195 ? -23.830 -13.255 42.070 1.00 91.94 195 VAL A CA 1
ATOM 1608 C C . VAL A 1 195 ? -24.436 -13.008 43.450 1.00 91.94 195 VAL A C 1
ATOM 1610 O O . VAL A 1 195 ? -23.775 -13.259 44.451 1.00 91.94 195 VAL A O 1
ATOM 1613 N N . GLU A 1 196 ? -25.692 -12.571 43.521 1.00 93.12 196 GLU A N 1
ATOM 1614 C CA . GLU A 1 196 ? -26.382 -12.290 44.786 1.00 93.12 196 GLU A CA 1
ATOM 1615 C C . GLU A 1 196 ? -26.431 -13.522 45.707 1.00 93.12 196 GLU A C 1
ATOM 1617 O O . GLU A 1 196 ? -26.134 -13.418 46.893 1.00 93.12 196 GLU A O 1
ATOM 1622 N N . GLN A 1 197 ? -26.670 -14.709 45.141 1.00 90.00 197 GLN A N 1
ATOM 1623 C CA . GLN A 1 197 ? -26.640 -15.986 45.869 1.00 90.00 197 GLN A CA 1
ATOM 1624 C C . GLN A 1 197 ? -25.249 -16.403 46.360 1.00 90.00 197 GLN A C 1
ATOM 1626 O O . GLN A 1 197 ? -25.147 -17.211 47.276 1.00 90.00 197 GLN A O 1
ATOM 1631 N N . HIS A 1 198 ? -24.181 -15.907 45.737 1.00 87.94 198 HIS A N 1
ATOM 1632 C CA . HIS A 1 198 ? -22.809 -16.262 46.099 1.00 87.94 198 HIS A CA 1
ATOM 1633 C C . HIS A 1 198 ? -22.221 -15.374 47.206 1.00 87.94 198 HIS A C 1
ATOM 1635 O O . HIS A 1 198 ? -21.203 -15.743 47.792 1.00 87.94 198 HIS A O 1
ATOM 1641 N N . TYR A 1 199 ? -22.833 -14.214 47.465 1.00 81.75 199 TYR A N 1
ATOM 1642 C CA . TYR A 1 199 ? -22.380 -13.221 48.447 1.00 81.75 199 TYR A CA 1
ATOM 1643 C C . TYR A 1 199 ? -23.313 -13.063 49.662 1.00 81.75 199 TYR A C 1
ATOM 1645 O O . TYR A 1 199 ? -22.985 -12.291 50.566 1.00 81.75 199 TYR A O 1
ATOM 1653 N N . GLN A 1 200 ? -24.444 -13.775 49.693 1.00 62.09 200 GLN A N 1
ATOM 1654 C CA . GLN A 1 200 ? -25.282 -13.980 50.883 1.00 62.09 200 GLN A CA 1
ATOM 1655 C C . GLN A 1 200 ? -24.901 -15.276 51.598 1.00 62.09 200 GLN A C 1
ATOM 1657 O O . GLN A 1 200 ? -24.936 -15.264 52.848 1.00 62.09 200 GLN A O 1
#

Sequence (200 aa):
MASEDFEAFCEGEFWNDTLLLESTWPHFTDCFMHTALIWIPVGFLWLMMPYYVISVHKYATNITFHITAVNGTRLLLMALMTQYERLKGAQSPAVPFFFWLLTSVCNIVPFYTVIIEETYEEDIVSFVLFVVSYVLQLTCLILTGFVDDGGKPTHYKLMVTGYKRDLEEKDLWMLPEREQSSVLIPRFEQLFRHVEQHYQ

Secondary structure (DSSP, 8-state):
-HHHHHHHHHTS-S--HHHHHSSSS-PPPHHHHHTHHHHHHHHHHHHHHHHHHHHHHHHHTTS-S--SS-TTHHHHHHHHHHHHHHHTT-S-THHHHHHHHHHHHHHHHHHHHHHHTTGGGT-HHHHHHHHHHHHHHHHHHHHHHHTT------HHHHHHHHHHS---GGGSPPPPGGGSHHHHHHHHHHHHHHHHHHH-